Protein AF-0000000072659395 (afdb_homodimer)

Sequence (308 aa):
MSNNYYHSSPASESGGNVEGSPSPLIQELVEQISSLYLNEDCSDLTLIVEDQRFPVHRVILAARSIYFHAMLFCGMRETNENEITLVDTPADAFKALLKYIYTGKLQLKSLKLDLVLDMLGLVHKYGFSDLEETIPEFLKVNFFPFLKFLSVYTMSNNYYHSSPASESGGNVEGSPSPLIQELVEQISSLYLNEDCSDLTLIVEDQRFPVHRVILAARSIYFHAMLFCGMRETNENEITLVDTPADAFKALLKYIYTGKLQLKSLKLDLVLDMLGLVHKYGFSDLEETIPEFLKVNFFPFLKFLSVYT

Foldseek 3Di:
DPPPPPPPPPPPPCPVPPVDDPDPVVVVVLVVLLVCFQPLVVFQAWEAEPNDIGGDHQVLLLVQFVQSVCVQPVDPPPVVDRYDYDPPADDVLVSQVSSCSRRVDHDPVPDDPVSLVSVLVVCVVRPVPVVVPVSVVVCCVPPVVVVVVVVVVD/DPCPPPPPPPPPPCPPPPVDDPDPVVVVVLVVLLVCFQPLVVFQAWEAEPNDIGGDHQVLLLVQFVQSVCVQPVDPPPVNDRYDYDPPADDLLVSQVSSCSRRVDHDPVPDDPVSLVSVLVVCVVRPVPVVVPVSVVVCCVPPVVVVVVVVVVD

pLDDT: mean 80.67, std 23.16, range [22.17, 98.19]

Secondary structure (DSSP, 8-state):
--------------------S--HHHHHHHHHHHTTTT--TT--EEEEETTEEEEE-HHHHHHH-HHHHIIIII-SS-TT-SEEEEPS--HHHHHHHHHHHHHS----TTS-HHHHHHHHHHHHHHT-HHHHHHHHHHHHHHTHHHHHHHHHH-/--------------------S--HHHHHHHHHHHTTTT--TT--EEEEETTEEEEE-HHHHHHH-HHHHIIIII-SS-TT-SEEEEPS--HHHHHHHHHHHHHS----TTS-HHHHHHHHHHHHHHT-HHHHHHHHHHHHHHTHHHHHHHHHH-

InterPro domains:
  IPR000210 BTB/POZ domain [PF00651] (36-141)
  IPR000210 BTB/POZ domain [PS50097] (43-110)
  IPR000210 BTB/POZ domain [SM00225] (43-143)
  IPR011333 SKP1/BTB/POZ domain superfamily [G3DSA:3.30.710.10] (19-153)
  IPR011333 SKP1/BTB/POZ domain superfamily [SSF54695] (26-140)
  IPR052407 BTB/POZ domain-containing protein 9 [PTHR46306] (26-141)

Structure (mmCIF, N/CA/C/O backbone):
data_AF-0000000072659395-model_v1
#
loop_
_entity.id
_entity.type
_entity.pdbx_description
1 polymer 'BTB domain-containing protein'
#
loop_
_atom_site.group_PDB
_atom_site.id
_atom_site.type_symbol
_atom_site.label_atom_id
_atom_site.label_alt_id
_atom_site.label_comp_id
_atom_site.label_asym_id
_atom_site.label_entity_id
_atom_site.label_seq_id
_atom_site.pdbx_PDB_ins_code
_atom_site.Cartn_x
_atom_site.Cartn_y
_atom_site.Cartn_z
_atom_site.occupancy
_atom_site.B_iso_or_equiv
_atom_site.auth_seq_id
_atom_site.auth_comp_id
_atom_site.auth_asym_id
_atom_site.auth_atom_id
_atom_site.pdbx_PDB_model_num
ATOM 1 N N . MET A 1 1 ? -38.969 15.281 50.969 1 28.84 1 MET A N 1
ATOM 2 C CA . MET A 1 1 ? -38.625 16.016 49.781 1 28.84 1 MET A CA 1
ATOM 3 C C . MET A 1 1 ? -37.75 15.18 48.875 1 28.84 1 MET A C 1
ATOM 5 O O . MET A 1 1 ? -36.688 14.68 49.281 1 28.84 1 MET A O 1
ATOM 9 N N . SER A 1 2 ? -38.406 14.453 47.875 1 26.94 2 SER A N 1
ATOM 10 C CA . SER A 1 2 ? -38.188 13.344 46.969 1 26.94 2 SER A CA 1
ATOM 11 C C . SER A 1 2 ? -37.125 13.711 45.906 1 26.94 2 SER A C 1
ATOM 13 O O . SER A 1 2 ? -37.375 14.57 45.062 1 26.94 2 SER A O 1
ATOM 15 N N . ASN A 1 3 ? -35.812 13.797 46.344 1 24.25 3 ASN A N 1
ATOM 16 C CA . ASN A 1 3 ? -34.625 14.242 45.625 1 24.25 3 ASN A CA 1
ATOM 17 C C . ASN A 1 3 ? -34.406 13.445 44.344 1 24.25 3 ASN A C 1
ATOM 19 O O . ASN A 1 3 ? -34.062 12.266 44.375 1 24.25 3 ASN A O 1
ATOM 23 N N . ASN A 1 4 ? -35.344 13.656 43.375 1 22.41 4 ASN A N 1
ATOM 24 C CA . ASN A 1 4 ? -35.344 12.992 42.062 1 22.41 4 ASN A CA 1
ATOM 25 C C . ASN A 1 4 ? -34.031 13.242 41.312 1 22.41 4 ASN A C 1
ATOM 27 O O . ASN A 1 4 ? -33.75 14.367 40.906 1 22.41 4 ASN A O 1
ATOM 31 N N . TYR A 1 5 ? -32.938 12.602 41.781 1 23.91 5 TYR A N 1
ATOM 32 C CA . TYR A 1 5 ? -31.625 12.633 41.156 1 23.91 5 TYR A CA 1
ATOM 33 C C . TYR A 1 5 ? -31.719 12.305 39.688 1 23.91 5 TYR A C 1
ATOM 35 O O . TYR A 1 5 ? -32.344 11.312 39.281 1 23.91 5 TYR A O 1
ATOM 43 N N . TYR A 1 6 ? -31.922 13.359 38.844 1 23.75 6 TYR A N 1
ATOM 44 C CA . TYR A 1 6 ? -31.859 13.32 37.375 1 23.75 6 TYR A CA 1
ATOM 45 C C . TYR A 1 6 ? -30.641 12.531 36.906 1 23.75 6 TYR A C 1
ATOM 47 O O . TYR A 1 6 ? -29.516 12.836 37.281 1 23.75 6 TYR A O 1
ATOM 55 N N . HIS A 1 7 ? -30.781 11.203 36.812 1 22.56 7 HIS A N 1
ATOM 56 C CA . HIS A 1 7 ? -29.812 10.289 36.219 1 22.56 7 HIS A CA 1
ATOM 57 C C . HIS A 1 7 ? -29.391 10.766 34.844 1 22.56 7 HIS A C 1
ATOM 59 O O . HIS A 1 7 ? -30.203 10.859 33.938 1 22.56 7 HIS A O 1
ATOM 65 N N . SER A 1 8 ? -28.578 11.766 34.781 1 22.17 8 SER A N 1
ATOM 66 C CA . SER A 1 8 ? -28.062 12.227 33.5 1 22.17 8 SER A CA 1
ATOM 67 C C . SER A 1 8 ? -27.531 11.062 32.656 1 22.17 8 SER A C 1
ATOM 69 O O . SER A 1 8 ? -26.781 10.219 33.156 1 22.17 8 SER A O 1
ATOM 71 N N . SER A 1 9 ? -28.297 10.609 31.672 1 23.47 9 SER A N 1
ATOM 72 C CA . SER A 1 9 ? -28 9.547 30.719 1 23.47 9 SER A CA 1
ATOM 73 C C . SER A 1 9 ? -26.641 9.742 30.078 1 23.47 9 SER A C 1
ATOM 75 O O . SER A 1 9 ? -26.25 10.875 29.766 1 23.47 9 SER A O 1
ATOM 77 N N . PRO A 1 10 ? -25.734 8.773 30.234 1 23.14 10 PRO A N 1
ATOM 78 C CA . PRO A 1 10 ? -24.375 8.789 29.672 1 23.14 10 PRO A CA 1
ATOM 79 C C . PRO A 1 10 ? -24.359 9.094 28.188 1 23.14 10 PRO A C 1
ATOM 81 O O . PRO A 1 10 ? -25.266 8.672 27.453 1 23.14 10 PRO A O 1
ATOM 84 N N . ALA A 1 11 ? -23.969 10.266 27.703 1 26.39 11 ALA A N 1
ATOM 85 C CA . ALA A 1 11 ? -23.719 10.602 26.297 1 26.39 11 ALA A CA 1
ATOM 86 C C . ALA A 1 11 ? -23 9.469 25.594 1 26.39 11 ALA A C 1
ATOM 88 O O . ALA A 1 11 ? -21.922 9.039 26.016 1 26.39 11 ALA A O 1
ATOM 89 N N . SER A 1 12 ? -23.734 8.484 25 1 25 12 SER A N 1
ATOM 90 C CA . SER A 1 12 ? -23.188 7.465 24.125 1 25 12 SER A CA 1
ATOM 91 C C . SER A 1 12 ? -22.234 8.07 23.078 1 25 12 SER A C 1
ATOM 93 O O . SER A 1 12 ? -22.641 8.953 22.328 1 25 12 SER A O 1
ATOM 95 N N . GLU A 1 13 ? -21.078 8.32 23.375 1 27.02 13 GLU A N 1
ATOM 96 C CA . GLU A 1 13 ? -20.062 8.633 22.375 1 27.02 13 GLU A CA 1
ATOM 97 C C . GLU A 1 13 ? -20.203 7.734 21.156 1 27.02 13 GLU A C 1
ATOM 99 O O . GLU A 1 13 ? -19.953 6.527 21.234 1 27.02 13 GLU A O 1
ATOM 104 N N . SER A 1 14 ? -21.312 7.797 20.406 1 27.98 14 SER A N 1
ATOM 105 C CA . SER A 1 14 ? -21.359 7.125 19.109 1 27.98 14 SER A CA 1
ATOM 106 C C . SER A 1 14 ? -20.062 7.324 18.344 1 27.98 14 SER A C 1
ATOM 108 O O . SER A 1 14 ? -19.812 8.398 17.781 1 27.98 14 SER A O 1
ATOM 110 N N . GLY A 1 15 ? -18.922 7.09 18.828 1 29.61 15 GLY A N 1
ATOM 111 C CA . GLY A 1 15 ? -17.844 6.789 17.906 1 29.61 15 GLY A CA 1
ATOM 112 C C . GLY A 1 15 ? -18.297 5.973 16.703 1 29.61 15 GLY A C 1
ATOM 113 O O . GLY A 1 15 ? -18.469 4.754 16.812 1 29.61 15 GLY A O 1
ATOM 114 N N . GLY A 1 16 ? -19.312 6.438 15.961 1 28.83 16 GLY A N 1
ATOM 115 C CA . GLY A 1 16 ? -19.922 5.723 14.852 1 28.83 16 GLY A CA 1
ATOM 116 C C . GLY A 1 16 ? -18.938 4.887 14.062 1 28.83 16 GLY A C 1
ATOM 117 O O . GLY A 1 16 ? -18.047 5.43 13.398 1 28.83 16 GLY A O 1
ATOM 118 N N . ASN A 1 17 ? -18.406 3.789 14.57 1 31.56 17 ASN A N 1
ATOM 119 C CA . ASN A 1 17 ? -17.953 2.645 13.781 1 31.56 17 ASN A CA 1
ATOM 120 C C . ASN A 1 17 ? -18.891 2.381 12.602 1 31.56 17 ASN A C 1
ATOM 122 O O . ASN A 1 17 ? -19.906 1.685 12.75 1 31.56 17 ASN A O 1
ATOM 126 N N . VAL A 1 18 ? -19.5 3.322 11.875 1 31.42 18 VAL A N 1
ATOM 127 C CA . VAL A 1 18 ? -20.359 2.914 10.766 1 31.42 18 VAL A CA 1
ATOM 128 C C . VAL A 1 18 ? -19.734 1.719 10.047 1 31.42 18 VAL A C 1
ATOM 130 O O . VAL A 1 18 ? -18.516 1.638 9.898 1 31.42 18 VAL A O 1
ATOM 133 N N . GLU A 1 19 ? -20.141 0.495 10.117 1 37.31 19 GLU A N 1
ATOM 134 C CA . GLU A 1 19 ? -19.891 -0.718 9.344 1 37.31 19 GLU A CA 1
ATOM 135 C C . GLU A 1 19 ? -19.453 -0.385 7.918 1 37.31 19 GLU A C 1
ATOM 137 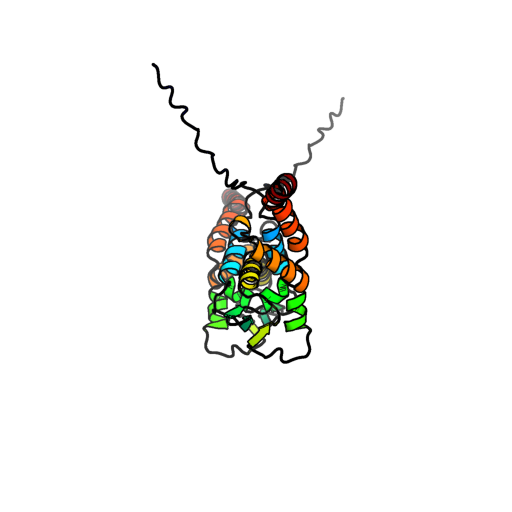O O . GLU A 1 19 ? -19.469 -1.25 7.039 1 37.31 19 GLU A O 1
ATOM 142 N N . GLY A 1 20 ? -19.281 0.891 7.484 1 39.88 20 GLY A N 1
ATOM 143 C CA . GLY A 1 20 ? -19.312 1.654 6.246 1 39.88 20 GLY A CA 1
ATOM 144 C C . GLY A 1 20 ? -18.156 1.316 5.312 1 39.88 20 GLY A C 1
ATOM 145 O O . GLY A 1 20 ? -17.219 0.629 5.707 1 39.88 20 GLY A O 1
ATOM 146 N N . SER A 1 21 ? -18.375 1.41 4.004 1 48.81 21 SER A N 1
ATOM 147 C CA . SER A 1 21 ? -17.406 1.51 2.908 1 48.81 21 SER A CA 1
ATOM 148 C C . SER A 1 21 ? -16.078 2.074 3.387 1 48.81 21 SER A C 1
ATOM 150 O O . SER A 1 21 ? -16.031 2.887 4.312 1 48.81 21 SER A O 1
ATOM 152 N N . PRO A 1 22 ? -15.086 1.158 3.266 1 59.12 22 PRO A N 1
ATOM 153 C CA . PRO A 1 22 ? -13.836 1.8 3.67 1 59.12 22 PRO A CA 1
ATOM 154 C C . PRO A 1 22 ? -13.859 3.316 3.488 1 59.12 22 PRO A C 1
ATOM 156 O O . PRO A 1 22 ? -14.523 3.82 2.582 1 59.12 22 PRO A O 1
ATOM 159 N N . SER A 1 23 ? -13.391 3.986 4.5 1 81.5 23 SER A N 1
ATOM 160 C CA . SER A 1 23 ? -13.188 5.43 4.398 1 81.5 23 SER A CA 1
ATOM 161 C C . SER A 1 23 ? -12.625 5.816 3.037 1 81.5 23 SER A C 1
ATOM 163 O O . SER A 1 23 ? -11.852 5.066 2.443 1 81.5 23 SER A O 1
ATOM 165 N N . PRO A 1 24 ? -13.289 6.633 2.363 1 87.12 24 PRO A N 1
ATOM 166 C CA . PRO A 1 24 ? -12.781 7.109 1.077 1 87.12 24 PRO A CA 1
ATOM 167 C C . PRO A 1 24 ? -11.258 7.27 1.069 1 87.12 24 PRO A C 1
ATOM 169 O O . PRO A 1 24 ? -10.617 7.059 0.037 1 87.12 24 PRO A O 1
ATOM 172 N N . LEU A 1 25 ? -10.727 7.566 2.176 1 91.31 25 LEU A N 1
ATOM 173 C CA . LEU A 1 25 ? -9.289 7.773 2.26 1 91.31 25 LEU A CA 1
ATOM 174 C C . LEU A 1 25 ? -8.539 6.445 2.156 1 91.31 25 LEU A C 1
ATOM 176 O O . LEU A 1 25 ? -7.488 6.371 1.519 1 91.31 25 LEU A O 1
ATOM 180 N N . ILE A 1 26 ? -9.078 5.43 2.705 1 93.19 26 ILE A N 1
ATOM 181 C CA . ILE A 1 26 ? -8.484 4.102 2.623 1 93.19 26 ILE A CA 1
ATOM 182 C C . ILE A 1 26 ? -8.602 3.57 1.197 1 93.19 26 ILE A C 1
ATOM 184 O O . ILE A 1 26 ? -7.656 2.967 0.674 1 93.19 26 ILE A O 1
ATOM 188 N N . GLN A 1 27 ? -9.734 3.783 0.666 1 93.56 27 GLN A N 1
ATOM 189 C CA . GLN A 1 27 ? -9.922 3.367 -0.72 1 93.56 27 GLN A CA 1
ATOM 190 C C . GLN A 1 27 ? -8.906 4.039 -1.638 1 93.56 27 GLN A C 1
ATOM 192 O O . GLN A 1 27 ? -8.414 3.426 -2.588 1 93.56 27 GLN A O 1
ATOM 197 N N . GLU A 1 28 ? -8.648 5.266 -1.373 1 93.75 28 GLU A N 1
ATOM 198 C CA . GLU A 1 28 ? -7.641 5.977 -2.156 1 93.75 28 GLU A CA 1
ATOM 199 C C . GLU A 1 28 ? -6.27 5.328 -2.012 1 93.75 28 GLU A C 1
ATOM 201 O O . GLU A 1 28 ? -5.539 5.176 -2.994 1 93.75 28 GLU A O 1
ATOM 206 N N . LEU A 1 29 ? -5.934 4.98 -0.838 1 95.88 29 LEU A N 1
ATOM 207 C CA . LEU A 1 29 ? -4.68 4.27 -0.611 1 95.88 29 LEU A CA 1
ATOM 208 C C . LEU A 1 29 ? -4.617 2.996 -1.446 1 95.88 29 LEU A C 1
ATOM 210 O O . LEU A 1 29 ? -3.641 2.764 -2.162 1 95.88 29 LEU A O 1
ATOM 214 N N . VAL A 1 30 ? -5.645 2.219 -1.363 1 96.75 30 VAL A N 1
ATOM 215 C CA . VAL A 1 30 ? -5.699 0.947 -2.074 1 96.75 30 VAL A CA 1
ATOM 216 C C . VAL A 1 30 ? -5.57 1.188 -3.576 1 96.75 30 VAL A C 1
ATOM 218 O O . VAL A 1 30 ? -4.809 0.5 -4.258 1 96.75 30 VAL A O 1
ATOM 221 N N . GLU A 1 31 ? -6.258 2.148 -4.047 1 96.44 31 GLU A N 1
ATOM 222 C CA . GLU A 1 31 ? -6.23 2.459 -5.473 1 96.44 31 GLU A CA 1
ATOM 223 C C . GLU A 1 31 ? -4.836 2.885 -5.922 1 96.44 31 GLU A C 1
ATOM 225 O O . GLU A 1 31 ? -4.371 2.479 -6.988 1 96.44 31 GLU A O 1
ATOM 230 N N . GLN A 1 32 ? -4.238 3.68 -5.156 1 96.31 32 GLN A N 1
ATOM 231 C CA . GLN A 1 32 ? -2.916 4.18 -5.523 1 96.31 32 GLN A CA 1
ATOM 232 C C . GLN A 1 32 ? -1.871 3.068 -5.461 1 96.31 32 GLN A C 1
ATOM 234 O O . GLN A 1 32 ? -0.992 2.986 -6.32 1 96.31 32 GLN A O 1
ATOM 239 N N . ILE A 1 33 ? -1.961 2.205 -4.527 1 97.62 33 ILE A N 1
ATOM 240 C CA . ILE A 1 33 ? -1.077 1.045 -4.488 1 97.62 33 ILE A CA 1
ATOM 241 C C . ILE A 1 33 ? -1.388 0.119 -5.66 1 97.62 33 ILE A C 1
ATOM 243 O O . ILE A 1 33 ? -0.475 -0.389 -6.316 1 97.62 33 ILE A O 1
ATOM 247 N N . SER A 1 34 ? -2.643 -0.053 -5.906 1 98.06 34 SER A N 1
ATOM 248 C CA . SER A 1 34 ? -3.078 -0.915 -7 1 98.06 34 SER A CA 1
ATOM 249 C C . SER A 1 34 ? -2.549 -0.418 -8.344 1 98.06 34 SER A C 1
ATOM 251 O O . SER A 1 34 ? -2.271 -1.216 -9.242 1 98.06 34 SER A O 1
ATOM 253 N N . SER A 1 35 ? -2.414 0.848 -8.43 1 97.69 35 SER A N 1
ATOM 254 C CA . SER A 1 35 ? -1.988 1.439 -9.695 1 97.69 35 SER A CA 1
ATOM 255 C C . SER A 1 35 ? -0.545 1.068 -10.016 1 97.69 35 SER A C 1
ATOM 257 O O . SER A 1 35 ? -0.1 1.225 -11.156 1 97.69 35 SER A O 1
ATOM 259 N N . LEU A 1 36 ? 0.149 0.543 -9.07 1 98 36 LEU A N 1
ATOM 260 C CA . LEU A 1 36 ? 1.534 0.135 -9.273 1 98 36 LEU A CA 1
ATOM 261 C C . LEU A 1 36 ? 1.604 -1.216 -9.977 1 98 36 LEU A C 1
ATOM 263 O O . LEU A 1 36 ? 2.654 -1.592 -10.508 1 98 36 LEU A O 1
ATOM 267 N N . TYR A 1 37 ? 0.515 -1.942 -10 1 98.12 37 TYR A N 1
ATOM 268 C CA . TYR A 1 37 ? 0.475 -3.264 -10.617 1 98.12 37 TYR A CA 1
ATOM 269 C C . TYR A 1 37 ? 0.855 -3.188 -12.094 1 98.12 37 TYR A C 1
ATOM 271 O O . TYR A 1 37 ? 0.212 -2.477 -12.867 1 98.12 37 TYR A O 1
ATOM 279 N N . LEU A 1 38 ? 1.935 -3.877 -12.406 1 97.06 38 LEU A N 1
ATOM 280 C CA . LEU A 1 38 ? 2.498 -3.984 -13.742 1 97.06 38 LEU A CA 1
ATOM 281 C C . LEU A 1 38 ? 2.838 -2.607 -14.305 1 97.06 38 LEU A C 1
ATOM 283 O O . LEU A 1 38 ? 2.8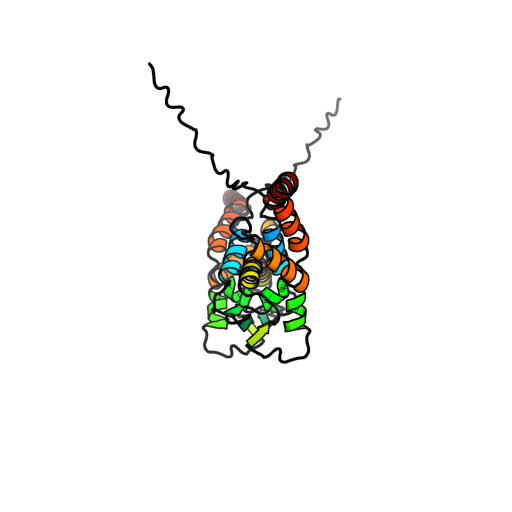01 -2.4 -15.523 1 97.06 38 LEU A O 1
ATOM 287 N N . ASN A 1 39 ? 2.955 -1.67 -13.422 1 94.31 39 ASN A N 1
ATOM 288 C CA . ASN A 1 39 ? 3.438 -0.339 -13.773 1 94.31 39 ASN A CA 1
ATOM 289 C C . ASN A 1 39 ? 4.957 -0.239 -13.641 1 94.31 39 ASN A C 1
ATOM 291 O O . ASN A 1 39 ? 5.508 -0.517 -12.57 1 94.31 39 ASN A O 1
ATOM 295 N N . GLU A 1 40 ? 5.574 0.131 -14.641 1 92.88 40 GLU A N 1
ATOM 296 C CA . GLU A 1 40 ? 7.031 0.188 -14.648 1 92.88 40 GLU A CA 1
ATOM 297 C C . GLU A 1 40 ? 7.539 1.418 -13.906 1 92.88 40 GLU A C 1
ATOM 299 O O . GLU A 1 40 ? 8.719 1.5 -13.562 1 92.88 40 GLU A O 1
ATOM 304 N N . ASP A 1 41 ? 6.539 2.227 -13.672 1 88.12 41 ASP A N 1
ATOM 305 C CA . ASP A 1 41 ? 6.922 3.43 -12.938 1 88.12 41 ASP A CA 1
ATOM 306 C C . ASP A 1 41 ? 7.418 3.082 -11.539 1 88.12 41 ASP A C 1
ATOM 308 O O . ASP A 1 41 ? 6.789 2.295 -10.828 1 88.12 41 ASP A O 1
ATOM 312 N N . CYS A 1 42 ? 8.531 3.443 -11.148 1 89.94 42 CYS A N 1
ATOM 313 C CA . CYS A 1 42 ? 9.125 3.312 -9.828 1 89.94 42 CYS A CA 1
ATOM 314 C C . CYS A 1 42 ? 9.508 1.866 -9.539 1 89.94 42 CYS A C 1
ATOM 316 O O . CYS A 1 42 ? 9.844 1.521 -8.406 1 89.94 42 CYS A O 1
ATOM 318 N N . SER A 1 43 ? 9.281 0.995 -10.555 1 94.19 43 SER A N 1
ATOM 319 C CA . SER A 1 43 ? 9.68 -0.392 -10.336 1 94.19 43 SER A CA 1
ATOM 320 C C . SER A 1 43 ? 11.188 -0.504 -10.125 1 94.19 43 SER A C 1
ATOM 322 O O . SER A 1 43 ? 11.961 0.263 -10.695 1 94.19 43 SER A O 1
ATOM 324 N N . ASP A 1 44 ? 11.602 -1.415 -9.273 1 92.81 44 ASP A N 1
ATOM 325 C CA . ASP A 1 44 ? 13.016 -1.558 -8.969 1 92.81 44 ASP A CA 1
ATOM 326 C C . ASP A 1 44 ? 13.469 -3.01 -9.117 1 92.81 44 ASP A C 1
ATOM 328 O O . ASP A 1 44 ? 14.609 -3.346 -8.805 1 92.81 44 ASP A O 1
ATOM 332 N N . LEU A 1 45 ? 12.625 -3.812 -9.609 1 95.06 45 LEU A N 1
ATOM 333 C CA . LEU A 1 45 ? 12.93 -5.223 -9.812 1 95.06 45 LEU A CA 1
ATOM 334 C C . LEU A 1 45 ? 12.07 -5.805 -10.938 1 95.06 45 LEU A C 1
ATOM 336 O O . LEU A 1 45 ? 10.922 -5.406 -11.109 1 95.06 45 LEU A O 1
ATOM 340 N N . THR A 1 46 ? 12.672 -6.633 -11.695 1 97.06 46 THR A N 1
ATOM 341 C CA . THR A 1 46 ? 11.93 -7.414 -12.68 1 97.06 46 THR A CA 1
ATOM 342 C C . THR A 1 46 ? 11.984 -8.898 -12.344 1 97.06 46 THR A C 1
ATOM 344 O O . THR A 1 46 ? 13.07 -9.461 -12.18 1 97.06 46 THR A O 1
ATOM 347 N N . LEU A 1 47 ? 10.875 -9.508 -12.305 1 96.75 47 LEU A N 1
ATOM 348 C CA . LEU A 1 47 ? 10.812 -10.953 -12.125 1 96.75 47 LEU A CA 1
ATOM 349 C C . LEU A 1 47 ? 10.57 -11.664 -13.453 1 96.75 47 LEU A C 1
ATOM 351 O O . LEU A 1 47 ? 9.68 -11.273 -14.211 1 96.75 47 LEU A O 1
ATOM 355 N N . ILE A 1 48 ? 11.383 -12.609 -13.672 1 97.56 48 ILE A N 1
ATOM 356 C CA . ILE A 1 48 ? 11.227 -13.422 -14.875 1 97.56 48 ILE A CA 1
ATOM 357 C C . ILE A 1 48 ? 10.602 -14.766 -14.508 1 97.56 48 ILE A C 1
ATOM 359 O O . ILE A 1 48 ? 11.156 -15.516 -13.703 1 97.56 48 ILE A O 1
ATOM 363 N N . VAL A 1 49 ? 9.469 -15.008 -15.07 1 97.5 49 VAL A N 1
ATOM 364 C CA . VAL A 1 49 ? 8.734 -16.25 -14.852 1 97.5 49 VAL A CA 1
ATOM 365 C C . VAL A 1 49 ? 8.43 -16.922 -16.188 1 97.5 49 VAL A C 1
ATOM 367 O O . VAL A 1 49 ? 7.625 -16.406 -16.969 1 97.5 49 VAL A O 1
ATOM 370 N N . GLU A 1 50 ? 9.047 -18.062 -16.344 1 97 50 GLU A N 1
ATOM 371 C CA . GLU A 1 50 ? 9.016 -18.688 -17.656 1 97 50 GLU A CA 1
ATOM 372 C C . GLU A 1 50 ? 9.453 -17.703 -18.75 1 97 50 GLU A C 1
ATOM 374 O O . GLU A 1 50 ? 10.586 -17.219 -18.734 1 97 50 GLU A O 1
ATOM 379 N N . ASP A 1 51 ? 8.633 -17.297 -19.656 1 95.12 51 ASP A N 1
ATOM 380 C CA . ASP A 1 51 ? 9.023 -16.391 -20.734 1 95.12 51 ASP A CA 1
ATOM 381 C C . ASP A 1 51 ? 8.422 -15 -20.531 1 95.12 51 ASP A C 1
ATOM 383 O O . ASP A 1 51 ? 8.422 -14.18 -21.438 1 95.12 51 ASP A O 1
ATOM 387 N N . GLN A 1 52 ? 7.973 -14.773 -19.328 1 97.75 52 GLN A N 1
ATOM 388 C CA . GLN A 1 52 ? 7.328 -13.492 -19.062 1 97.75 52 GLN A CA 1
ATOM 389 C C . GLN A 1 52 ? 8.133 -12.672 -18.062 1 97.75 52 GLN A C 1
ATOM 391 O O . GLN A 1 52 ? 8.766 -13.234 -17.156 1 97.75 52 GLN A O 1
ATOM 396 N N . ARG A 1 53 ? 8.086 -11.344 -18.312 1 97.38 53 ARG A N 1
ATOM 397 C CA . ARG A 1 53 ? 8.773 -10.391 -17.453 1 97.38 53 ARG A CA 1
ATOM 398 C C . ARG A 1 53 ? 7.777 -9.516 -16.688 1 97.38 53 ARG A C 1
ATOM 400 O O . ARG A 1 53 ? 6.875 -8.93 -17.297 1 97.38 53 ARG A O 1
ATOM 407 N N . PHE A 1 54 ? 7.945 -9.414 -15.375 1 98.12 54 PHE A N 1
ATOM 408 C CA . PHE A 1 54 ? 7.035 -8.648 -14.531 1 98.12 54 PHE A CA 1
ATOM 409 C C . PHE A 1 54 ? 7.785 -7.57 -13.766 1 98.12 54 PHE A C 1
ATOM 411 O O . PHE A 1 54 ? 8.547 -7.871 -12.844 1 98.12 54 PHE A O 1
ATOM 418 N N . PRO A 1 55 ? 7.605 -6.289 -14.18 1 97.94 55 PRO A N 1
ATOM 419 C CA . PRO A 1 55 ? 8.133 -5.246 -13.297 1 97.94 55 PRO A CA 1
ATOM 420 C C . PRO A 1 55 ? 7.445 -5.211 -11.938 1 97.94 55 PRO A C 1
ATOM 422 O O . PRO A 1 55 ? 6.215 -5.27 -11.867 1 97.94 55 PRO A O 1
ATOM 425 N N . VAL A 1 56 ? 8.289 -5.188 -10.891 1 97.5 56 VAL A N 1
ATOM 426 C CA . VAL A 1 56 ? 7.711 -5.23 -9.547 1 97.5 56 VAL A CA 1
ATOM 427 C C . VAL A 1 56 ? 8.453 -4.258 -8.633 1 97.5 56 VAL A C 1
ATOM 429 O O . VAL A 1 56 ? 9.414 -3.615 -9.055 1 97.5 56 VAL A O 1
ATOM 432 N N . HIS A 1 57 ? 7.941 -4.074 -7.492 1 96.75 57 HIS A N 1
ATOM 433 C CA . HIS A 1 57 ? 8.5 -3.225 -6.445 1 96.75 57 HIS A CA 1
ATOM 434 C C . HIS A 1 57 ? 8.898 -4.047 -5.227 1 96.75 57 HIS A C 1
ATOM 436 O O . HIS A 1 57 ? 8.055 -4.691 -4.602 1 96.75 57 HIS A O 1
ATOM 442 N N . ARG A 1 58 ? 10.141 -3.982 -4.898 1 95.5 58 ARG A N 1
ATOM 443 C CA . ARG A 1 58 ? 10.672 -4.824 -3.832 1 95.5 58 ARG A CA 1
ATOM 444 C C . ARG A 1 58 ? 9.891 -4.633 -2.537 1 95.5 58 ARG A C 1
ATOM 446 O O . ARG A 1 58 ? 9.508 -5.605 -1.888 1 95.5 58 ARG A O 1
ATOM 453 N N . VAL A 1 59 ? 9.609 -3.424 -2.189 1 95.94 59 VAL A N 1
ATOM 454 C CA . VAL A 1 59 ? 8.992 -3.109 -0.905 1 95.94 59 VAL A CA 1
ATOM 455 C C . VAL A 1 59 ? 7.574 -3.682 -0.858 1 95.94 59 VAL A C 1
ATOM 457 O O . VAL A 1 59 ? 7.141 -4.195 0.175 1 95.94 59 VAL A O 1
ATOM 460 N N . ILE A 1 60 ? 6.832 -3.566 -1.922 1 97.25 60 ILE A N 1
ATOM 461 C CA . ILE A 1 60 ? 5.465 -4.07 -1.977 1 97.25 60 ILE A CA 1
ATOM 462 C C . ILE A 1 60 ? 5.469 -5.59 -1.842 1 97.25 60 ILE A C 1
ATOM 464 O O . ILE A 1 60 ? 4.703 -6.152 -1.054 1 97.25 60 ILE A O 1
ATOM 468 N N . LEU A 1 61 ? 6.355 -6.238 -2.604 1 96.12 61 LEU A N 1
ATOM 469 C CA . LEU A 1 61 ? 6.457 -7.691 -2.521 1 96.12 61 LEU A CA 1
ATOM 470 C C . LEU A 1 61 ? 6.82 -8.133 -1.107 1 96.12 61 LEU A C 1
ATOM 472 O O . LEU A 1 61 ? 6.207 -9.047 -0.561 1 96.12 61 LEU A O 1
ATOM 476 N N . ALA A 1 62 ? 7.785 -7.438 -0.542 1 95.25 62 ALA A N 1
ATOM 477 C CA . ALA A 1 62 ? 8.289 -7.805 0.779 1 95.25 62 ALA A CA 1
ATOM 478 C C . ALA A 1 62 ? 7.223 -7.59 1.85 1 95.25 62 ALA A C 1
ATOM 480 O O . ALA A 1 62 ? 7.113 -8.375 2.795 1 95.25 62 ALA A O 1
ATOM 481 N N . ALA A 1 63 ? 6.469 -6.555 1.711 1 95.94 63 ALA A N 1
ATOM 482 C CA . ALA A 1 63 ? 5.43 -6.242 2.689 1 95.94 63 ALA A CA 1
ATOM 483 C C . ALA A 1 63 ? 4.301 -7.266 2.641 1 95.94 63 ALA A C 1
ATOM 485 O O . ALA A 1 63 ? 3.672 -7.555 3.662 1 95.94 63 ALA A O 1
ATOM 486 N N . ARG A 1 64 ? 4.078 -7.836 1.461 1 95.56 64 ARG A N 1
ATOM 487 C CA . ARG A 1 64 ? 2.867 -8.625 1.259 1 95.56 64 ARG A CA 1
ATOM 488 C C . ARG A 1 64 ? 3.178 -10.117 1.286 1 95.56 64 ARG A C 1
ATOM 490 O O . ARG A 1 64 ? 2.268 -10.945 1.36 1 95.56 64 ARG A O 1
ATOM 497 N N . SER A 1 65 ? 4.43 -10.5 1.257 1 95 65 SER A N 1
ATOM 498 C CA . SER A 1 65 ? 4.828 -11.906 1.209 1 95 65 SER A CA 1
ATOM 499 C C . SER A 1 65 ? 6.105 -12.141 2.01 1 95 65 SER A C 1
ATOM 501 O O . SER A 1 65 ? 7.148 -11.555 1.713 1 95 65 SER A O 1
ATOM 503 N N . ILE A 1 66 ? 6.051 -13.078 2.932 1 91.81 66 ILE A N 1
ATOM 504 C CA . ILE A 1 66 ? 7.203 -13.422 3.756 1 91.81 66 ILE A CA 1
ATOM 505 C C . ILE A 1 66 ? 8.305 -14.016 2.879 1 91.81 66 ILE A C 1
ATOM 507 O O . ILE A 1 66 ? 9.492 -13.766 3.113 1 91.81 66 ILE A O 1
ATOM 511 N N . TYR A 1 67 ? 7.926 -14.773 1.918 1 93.06 67 TYR A N 1
ATOM 512 C CA . TYR A 1 67 ? 8.883 -15.367 0.992 1 93.06 67 TYR A CA 1
ATOM 513 C C . TYR A 1 67 ? 9.68 -14.289 0.266 1 93.06 67 TYR A C 1
ATOM 515 O O . TYR A 1 67 ? 10.914 -14.32 0.255 1 93.06 67 TYR A O 1
ATOM 523 N N . PHE A 1 68 ? 9.039 -13.336 -0.271 1 94 68 PHE A N 1
ATOM 524 C CA . PHE A 1 68 ? 9.719 -12.273 -1.012 1 94 68 PHE A CA 1
ATOM 525 C C . PHE A 1 68 ? 10.484 -11.359 -0.066 1 94 68 PHE A C 1
ATOM 527 O O . PHE A 1 68 ? 11.539 -10.828 -0.423 1 94 68 PHE A O 1
ATOM 534 N N . HIS A 1 69 ? 9.938 -11.188 1.13 1 94 69 HIS A N 1
ATOM 535 C CA . HIS A 1 69 ? 10.688 -10.43 2.121 1 94 69 HIS A CA 1
ATOM 536 C C . HIS A 1 69 ? 12.047 -11.07 2.385 1 94 69 HIS A C 1
ATOM 538 O O . HIS A 1 69 ? 13.078 -10.391 2.357 1 94 69 HIS A O 1
ATOM 544 N N . ALA A 1 70 ? 12.086 -12.328 2.598 1 91.88 70 ALA A N 1
ATOM 545 C CA . ALA A 1 70 ? 13.32 -13.062 2.859 1 91.88 70 ALA A CA 1
ATOM 546 C C . ALA A 1 70 ? 14.25 -13.023 1.651 1 91.88 70 ALA A C 1
ATOM 548 O O . ALA A 1 70 ? 15.445 -12.766 1.791 1 91.88 70 ALA A O 1
ATOM 549 N N . MET A 1 71 ? 13.727 -13.234 0.519 1 90.62 71 MET A N 1
ATOM 550 C CA . MET A 1 71 ? 14.508 -13.312 -0.71 1 90.62 71 MET A CA 1
ATOM 551 C C . MET A 1 71 ? 15.172 -11.977 -1.018 1 90.62 71 MET A C 1
ATOM 553 O O . MET A 1 71 ? 16.328 -11.93 -1.421 1 90.62 71 MET A O 1
ATOM 557 N N . LEU A 1 72 ? 14.469 -10.914 -0.72 1 91.81 72 LEU A N 1
ATOM 558 C CA . LEU A 1 72 ? 14.906 -9.625 -1.235 1 91.81 72 LEU A CA 1
ATOM 559 C C . LEU A 1 72 ? 15.648 -8.836 -0.16 1 91.81 72 LEU A C 1
ATOM 561 O O . LEU A 1 72 ? 16.469 -7.973 -0.472 1 91.81 72 LEU A O 1
ATOM 565 N N . PHE A 1 73 ? 15.305 -9.094 1.14 1 89.5 73 PHE A N 1
ATOM 566 C CA . PHE A 1 73 ? 15.852 -8.203 2.156 1 89.5 73 PHE A CA 1
ATOM 567 C C . PHE A 1 73 ? 16.625 -9 3.207 1 89.5 73 PHE A C 1
ATOM 569 O O . PHE A 1 73 ? 17.328 -8.414 4.031 1 89.5 73 PHE A O 1
ATOM 576 N N . CYS A 1 74 ? 16.422 -10.156 3.424 1 83.38 74 CYS A N 1
ATOM 577 C CA . CYS A 1 74 ? 17.141 -10.953 4.414 1 83.38 74 CYS A CA 1
ATOM 578 C C . CYS A 1 74 ? 18.203 -11.828 3.75 1 83.38 74 CYS A C 1
ATOM 580 O O . CYS A 1 74 ? 19.062 -12.383 4.43 1 83.38 74 CYS A O 1
ATOM 582 N N . GLY A 1 75 ? 18.062 -12.227 2.508 1 71.38 75 GLY A N 1
ATOM 583 C CA . GLY A 1 75 ? 18.953 -13.133 1.8 1 71.38 75 GLY A CA 1
ATOM 584 C C . GLY A 1 75 ? 20.25 -12.477 1.387 1 71.38 75 GLY A C 1
ATOM 585 O O . GLY A 1 75 ? 20.375 -11.25 1.426 1 71.38 75 GLY A O 1
ATOM 586 N N . MET A 1 76 ? 21.344 -13.25 1.444 1 57.56 76 MET A N 1
ATOM 587 C CA . MET A 1 76 ? 22.719 -12.844 1.151 1 57.56 76 MET A CA 1
ATOM 588 C C . MET A 1 76 ? 22.828 -12.258 -0.254 1 57.56 76 MET A C 1
ATOM 590 O O . MET A 1 76 ? 23.875 -11.742 -0.638 1 57.56 76 MET A O 1
ATOM 594 N N . ARG A 1 77 ? 22.391 -13.102 -1.186 1 53.88 77 ARG A N 1
ATOM 595 C CA . ARG A 1 77 ? 22.953 -12.875 -2.51 1 53.88 77 ARG A CA 1
ATOM 596 C C . ARG A 1 77 ? 22.734 -11.438 -2.959 1 53.88 77 ARG A C 1
ATOM 598 O O . ARG A 1 77 ? 22.047 -10.664 -2.275 1 53.88 77 ARG A O 1
ATOM 605 N N . GLU A 1 78 ? 22.609 -11.078 -4.348 1 50.81 78 GLU A N 1
ATOM 606 C CA . GLU A 1 78 ? 22.859 -9.844 -5.098 1 50.81 78 GLU A CA 1
ATOM 607 C C . GLU A 1 78 ? 21.656 -8.914 -5.035 1 50.81 78 GLU A C 1
ATOM 609 O O . GLU A 1 78 ? 20.781 -8.945 -5.914 1 50.81 78 GLU A O 1
ATOM 614 N N . THR A 1 79 ? 21.125 -8.648 -3.748 1 55.97 79 THR A N 1
ATOM 615 C CA . THR A 1 79 ? 20.109 -7.648 -3.459 1 55.97 79 THR A CA 1
ATOM 616 C C . THR A 1 79 ? 20.141 -6.527 -4.496 1 55.97 79 THR A C 1
ATOM 618 O O . THR A 1 79 ? 19.109 -5.91 -4.781 1 55.97 79 THR A O 1
ATOM 621 N N . ASN A 1 80 ? 21.219 -6.469 -5.105 1 63.53 80 ASN A N 1
ATOM 622 C CA . ASN A 1 80 ? 21.391 -5.344 -6.02 1 63.53 80 ASN A CA 1
ATOM 623 C C . ASN A 1 80 ? 21.047 -5.73 -7.457 1 63.53 80 ASN A C 1
ATOM 625 O O . ASN A 1 80 ? 21.281 -4.957 -8.383 1 63.53 80 ASN A O 1
ATOM 629 N N . GLU A 1 81 ? 20.469 -6.977 -7.555 1 78.25 81 GLU A N 1
ATOM 630 C CA . GLU A 1 81 ? 20.094 -7.379 -8.906 1 78.25 81 GLU A CA 1
ATOM 631 C C . GLU A 1 81 ? 18.75 -6.77 -9.297 1 78.25 81 GLU A C 1
ATOM 633 O O . GLU A 1 81 ? 17.828 -6.684 -8.477 1 78.25 81 GLU A O 1
ATOM 638 N N . ASN A 1 82 ? 18.734 -6.426 -10.516 1 89.19 82 ASN A N 1
ATOM 639 C CA . ASN A 1 82 ? 17.516 -5.805 -11.023 1 89.19 82 ASN A CA 1
ATOM 640 C C . ASN A 1 82 ? 16.609 -6.824 -11.719 1 89.19 82 ASN A C 1
ATOM 642 O O . ASN A 1 82 ? 15.531 -6.48 -12.18 1 89.19 82 ASN A O 1
ATOM 646 N N . GLU A 1 83 ? 17.156 -8.086 -11.789 1 94.31 83 GLU A N 1
ATOM 647 C CA . GLU A 1 83 ? 16.344 -9.156 -12.383 1 94.31 83 GLU A CA 1
ATOM 648 C C . GLU A 1 83 ? 16.5 -10.453 -11.602 1 94.31 83 GLU A C 1
ATOM 650 O O . GLU A 1 83 ? 17.625 -10.82 -11.219 1 94.31 83 GLU A O 1
ATOM 655 N N . ILE A 1 84 ? 15.445 -11.133 -11.367 1 94.19 84 ILE A N 1
ATOM 656 C CA . ILE A 1 84 ? 15.453 -12.438 -10.703 1 94.19 84 ILE A CA 1
ATOM 657 C C . ILE A 1 84 ? 14.547 -13.398 -11.461 1 94.19 84 ILE A C 1
ATOM 659 O O . ILE A 1 84 ? 13.414 -13.055 -11.805 1 94.19 84 ILE A O 1
ATOM 663 N N . THR A 1 85 ? 15.047 -14.547 -11.734 1 95.69 85 THR A N 1
ATOM 664 C CA . THR A 1 85 ? 14.266 -15.586 -12.383 1 95.69 85 THR A CA 1
ATOM 665 C C . THR A 1 85 ? 13.641 -16.531 -11.352 1 95.69 85 THR A C 1
ATOM 667 O O . THR A 1 85 ? 14.344 -17.062 -10.484 1 95.69 85 THR A O 1
ATOM 670 N N . LEU A 1 86 ? 12.359 -16.625 -11.422 1 95.75 86 LEU A N 1
ATOM 671 C CA . LEU A 1 86 ? 11.672 -17.594 -10.586 1 95.75 86 LEU A CA 1
ATOM 672 C C . LEU A 1 86 ? 11.477 -18.922 -11.336 1 95.75 86 LEU A C 1
ATOM 674 O O . LEU A 1 86 ? 10.852 -18.938 -12.398 1 95.75 86 LEU A O 1
ATOM 678 N N . VAL A 1 87 ? 11.914 -19.938 -10.719 1 94.44 87 VAL A N 1
ATOM 679 C CA . VAL A 1 87 ? 11.875 -21.25 -11.367 1 94.44 87 VAL A CA 1
ATOM 680 C C . VAL A 1 87 ? 10.656 -22.031 -10.875 1 94.44 87 VAL A C 1
ATOM 682 O O . VAL A 1 87 ? 10.133 -21.766 -9.789 1 94.44 87 VAL A O 1
ATOM 685 N N . ASP A 1 88 ? 10.195 -23.016 -11.68 1 93.19 88 ASP A N 1
ATOM 686 C CA . ASP A 1 88 ? 9.094 -23.891 -11.328 1 93.19 88 ASP A CA 1
ATOM 687 C C . ASP A 1 88 ? 7.852 -23.094 -10.93 1 93.19 88 ASP A C 1
ATOM 689 O O . ASP A 1 88 ? 7.227 -23.375 -9.906 1 93.19 88 ASP A O 1
ATOM 693 N N . THR A 1 89 ? 7.613 -22.078 -11.672 1 96 89 THR A N 1
ATOM 694 C CA . THR A 1 89 ? 6.496 -21.172 -11.406 1 96 89 THR A CA 1
ATOM 695 C C . THR A 1 89 ? 5.691 -20.922 -12.68 1 96 89 THR A C 1
ATOM 697 O O . THR A 1 89 ? 6.203 -20.328 -13.633 1 96 89 THR A O 1
ATOM 700 N N . PRO A 1 90 ? 4.512 -21.422 -12.703 1 96.44 90 PRO A N 1
ATOM 701 C CA . PRO A 1 90 ? 3.688 -21.109 -13.867 1 96.44 90 PRO A CA 1
ATOM 702 C C . PRO A 1 90 ? 3.373 -19.625 -13.992 1 96.44 90 PRO A C 1
ATOM 704 O O . PRO A 1 90 ? 2.889 -19.016 -13.031 1 96.44 90 PRO A O 1
ATOM 707 N N . ALA A 1 91 ? 3.477 -19.078 -15.172 1 97.19 91 ALA A N 1
ATOM 708 C CA . ALA A 1 91 ? 3.445 -17.641 -15.383 1 97.19 91 ALA A CA 1
ATOM 709 C C . ALA A 1 91 ? 2.043 -17.078 -15.156 1 97.19 91 ALA A C 1
ATOM 711 O O . ALA A 1 91 ? 1.879 -16.031 -14.508 1 97.19 91 ALA A O 1
ATOM 712 N N . ASP A 1 92 ? 1.086 -17.734 -15.656 1 96.12 92 ASP A N 1
ATOM 713 C CA . ASP A 1 92 ? -0.278 -17.219 -15.547 1 96.12 92 ASP A CA 1
ATOM 714 C C . ASP A 1 92 ? -0.75 -17.219 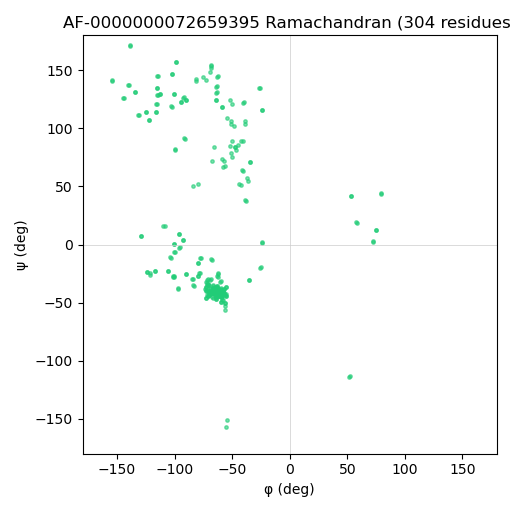-14.094 1 96.12 92 ASP A C 1
ATOM 716 O O . ASP A 1 92 ? -1.422 -16.297 -13.656 1 96.12 92 ASP A O 1
ATOM 720 N N . ALA A 1 93 ? -0.424 -18.25 -13.375 1 95.94 93 ALA A N 1
ATOM 721 C CA . ALA A 1 93 ? -0.773 -18.312 -11.961 1 95.94 93 ALA A CA 1
ATOM 722 C C . ALA A 1 93 ? -0.053 -17.234 -11.164 1 95.94 93 ALA A C 1
ATOM 724 O O . ALA A 1 93 ? -0.64 -16.625 -10.273 1 95.94 93 ALA A O 1
ATOM 725 N N . PHE A 1 94 ? 1.187 -17.047 -11.547 1 97.38 94 PHE A N 1
ATOM 726 C CA . PHE A 1 94 ? 1.963 -16.016 -10.867 1 97.38 94 PHE A CA 1
ATOM 727 C C . PHE A 1 94 ? 1.364 -14.633 -11.125 1 97.38 94 PHE A C 1
ATOM 729 O O . PHE A 1 94 ? 1.256 -13.812 -10.203 1 97.38 94 PHE A O 1
ATOM 736 N N . LYS A 1 95 ? 1.022 -14.391 -12.336 1 97.31 95 LYS A N 1
ATOM 737 C CA . LYS A 1 95 ? 0.421 -13.109 -12.695 1 97.31 95 LYS A CA 1
ATOM 738 C C . LYS A 1 95 ? -0.838 -12.844 -11.883 1 97.31 95 LYS A C 1
ATOM 740 O O . LYS A 1 95 ? -1.047 -11.727 -11.406 1 97.31 95 LYS A O 1
ATOM 745 N N . ALA A 1 96 ? -1.65 -13.836 -11.688 1 95.19 96 ALA A N 1
ATOM 746 C CA . ALA A 1 96 ? -2.865 -13.711 -10.883 1 95.19 96 ALA A CA 1
ATOM 747 C C . ALA A 1 96 ? -2.531 -13.414 -9.422 1 95.19 96 ALA A C 1
ATOM 749 O O . ALA A 1 96 ? -3.168 -12.562 -8.797 1 95.19 96 ALA A O 1
ATOM 750 N N . LEU A 1 97 ? -1.542 -14.07 -8.93 1 96.31 97 LEU A N 1
ATOM 751 C CA . LEU A 1 97 ? -1.115 -13.852 -7.551 1 96.31 97 LEU A CA 1
ATOM 752 C C . LEU A 1 97 ? -0.504 -12.461 -7.391 1 96.31 97 LEU A C 1
ATOM 754 O O . LEU A 1 97 ? -0.73 -11.789 -6.379 1 96.31 97 LEU A O 1
ATOM 758 N N . LEU A 1 98 ? 0.276 -12.07 -8.391 1 97.88 98 LEU A N 1
ATOM 759 C CA . LEU A 1 98 ? 0.88 -10.742 -8.383 1 97.88 98 LEU A CA 1
ATOM 760 C C . LEU A 1 98 ? -0.191 -9.656 -8.32 1 97.88 98 LEU A C 1
ATOM 762 O O . LEU A 1 98 ? -0.048 -8.68 -7.582 1 97.88 98 LEU A O 1
ATOM 766 N N . LYS A 1 99 ? -1.243 -9.859 -9.07 1 97 99 LYS A N 1
ATOM 767 C CA . LYS A 1 99 ? -2.361 -8.922 -9.023 1 97 99 LYS A CA 1
ATOM 768 C C . LYS A 1 99 ? -2.941 -8.828 -7.613 1 97 99 LYS A C 1
ATOM 770 O O . LYS A 1 99 ? -3.211 -7.73 -7.121 1 97 99 LYS A O 1
ATOM 775 N N . TYR A 1 100 ? -3.053 -9.93 -6.984 1 96.06 100 TYR A N 1
ATOM 776 C CA . TYR A 1 100 ? -3.539 -9.961 -5.609 1 96.06 100 TYR A CA 1
ATOM 777 C C . TYR A 1 100 ? -2.609 -9.18 -4.688 1 96.06 100 TYR A C 1
ATOM 779 O O . TYR A 1 100 ? -3.068 -8.43 -3.82 1 96.06 100 TYR A O 1
ATOM 787 N N . ILE A 1 101 ? -1.377 -9.336 -4.859 1 97.62 101 ILE A N 1
ATOM 788 C CA . ILE A 1 101 ? -0.384 -8.68 -4.012 1 97.62 101 ILE A CA 1
ATOM 789 C C . ILE A 1 101 ? -0.58 -7.168 -4.055 1 97.62 101 ILE A C 1
ATOM 791 O O . ILE A 1 101 ? -0.522 -6.5 -3.021 1 97.62 101 ILE A O 1
ATOM 795 N N . TYR A 1 102 ? -0.902 -6.664 -5.207 1 97.88 102 TYR A N 1
ATOM 796 C CA . TYR A 1 102 ? -0.956 -5.215 -5.379 1 97.88 102 TYR A CA 1
ATOM 797 C C . TYR A 1 102 ? -2.35 -4.684 -5.074 1 97.88 102 TYR A C 1
ATOM 799 O O . T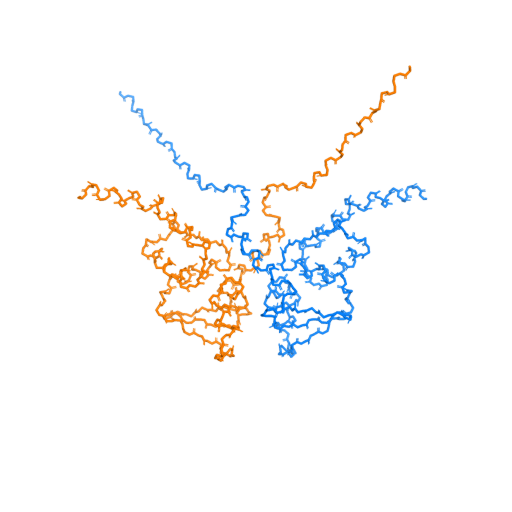YR A 1 102 ? -2.504 -3.527 -4.672 1 97.88 102 TYR A O 1
ATOM 807 N N . THR A 1 103 ? -3.361 -5.496 -5.207 1 97.19 103 THR A N 1
ATOM 808 C CA . THR A 1 103 ? -4.707 -4.934 -5.203 1 97.19 103 THR A CA 1
ATOM 809 C C . THR A 1 103 ? -5.512 -5.469 -4.02 1 97.19 103 THR A C 1
ATOM 811 O O . THR A 1 103 ? -6.531 -4.887 -3.645 1 97.19 103 THR A O 1
ATOM 814 N N . GLY A 1 104 ? -5.117 -6.598 -3.518 1 94.81 104 GLY A N 1
ATOM 815 C CA . GLY A 1 104 ? -5.918 -7.262 -2.502 1 94.81 104 GLY A CA 1
ATOM 816 C C . GLY A 1 104 ? -7.16 -7.934 -3.064 1 94.81 104 GLY A C 1
ATOM 817 O O . GLY A 1 104 ? -8.039 -8.359 -2.312 1 94.81 104 GLY A O 1
ATOM 818 N N . LYS A 1 105 ? -7.223 -8.047 -4.359 1 92.88 105 LYS A N 1
ATOM 819 C CA . LYS A 1 105 ? -8.398 -8.633 -5 1 92.88 105 LYS A CA 1
ATOM 820 C C . LYS A 1 105 ? -8.055 -9.938 -5.707 1 92.88 105 LYS A C 1
ATOM 822 O O . LYS A 1 105 ? -6.984 -10.062 -6.305 1 92.88 105 LYS A O 1
ATOM 827 N N . LEU A 1 106 ? -8.906 -10.883 -5.469 1 88.5 106 LEU A N 1
ATOM 828 C CA . LEU A 1 106 ? -8.797 -12.172 -6.148 1 88.5 106 LEU A CA 1
ATOM 829 C C . LEU A 1 106 ? -10.008 -12.422 -7.035 1 88.5 106 LEU A C 1
ATOM 831 O O . LEU A 1 106 ? -11.148 -12.406 -6.559 1 88.5 106 LEU A O 1
ATOM 835 N N . GLN A 1 107 ? -9.891 -12.484 -8.359 1 85.62 107 GLN A N 1
ATOM 836 C CA . GLN A 1 107 ? -10.992 -12.797 -9.266 1 85.62 107 GLN A CA 1
ATOM 837 C C . GLN A 1 107 ? -10.945 -14.266 -9.703 1 85.62 107 GLN A C 1
ATOM 83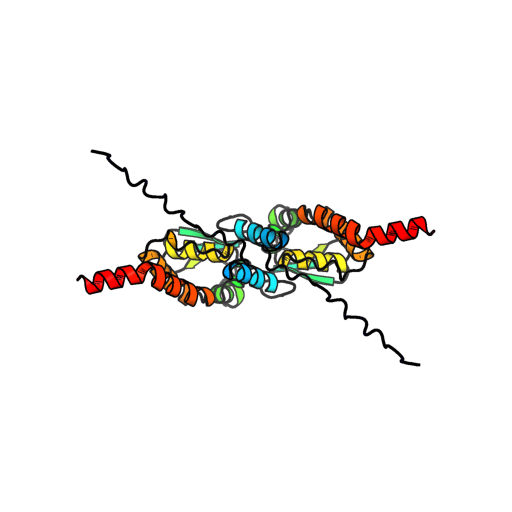9 O O . GLN A 1 107 ? -10.523 -14.57 -10.82 1 85.62 107 GLN A O 1
ATOM 844 N N . LEU A 1 108 ? -11.453 -15.117 -8.875 1 87.06 108 LEU A N 1
ATOM 845 C CA . LEU A 1 108 ? -11.305 -16.547 -9.078 1 87.06 108 LEU A CA 1
ATOM 846 C C . LEU A 1 108 ? -12.383 -17.078 -10.016 1 87.06 108 LEU A C 1
ATOM 848 O O . LEU A 1 108 ? -12.172 -18.078 -10.703 1 87.06 108 LEU A O 1
ATOM 852 N N . LYS A 1 109 ? -13.547 -16.469 -10.047 1 82.62 109 LYS A N 1
ATOM 853 C CA . LYS A 1 109 ? -14.703 -16.984 -10.789 1 82.62 109 LYS A CA 1
ATOM 854 C C . LYS A 1 109 ? -14.414 -17.031 -12.281 1 82.62 109 LYS A C 1
ATOM 856 O O . LYS A 1 109 ? -14.953 -17.891 -12.992 1 82.62 109 LYS A O 1
ATOM 861 N N . SER A 1 110 ? -13.562 -16.188 -12.711 1 83.69 110 SER A N 1
ATOM 862 C CA . SER A 1 110 ? -13.289 -16.109 -14.141 1 83.69 110 SER A CA 1
ATOM 863 C C . SER A 1 110 ? -12.117 -17 -14.531 1 83.69 110 SER A C 1
ATOM 865 O O . SER A 1 110 ? -11.797 -17.141 -15.719 1 83.69 110 SER A O 1
ATOM 867 N N . LEU A 1 111 ? -11.625 -17.734 -13.547 1 85.81 111 LEU A N 1
ATOM 868 C CA . LEU A 1 111 ? -10.414 -18.5 -13.82 1 85.81 111 LEU A CA 1
ATOM 869 C C . LEU A 1 111 ? -10.742 -19.969 -14.055 1 85.81 111 LEU A C 1
ATOM 871 O O . LEU A 1 111 ? -11.703 -20.484 -13.484 1 85.81 111 LEU A O 1
ATOM 875 N N . LYS A 1 112 ? -9.953 -20.578 -14.938 1 89.19 112 LYS A N 1
ATOM 876 C CA . LYS A 1 112 ? -10.047 -22.016 -15.156 1 89.19 112 LYS A CA 1
ATOM 877 C C . LYS A 1 112 ? -9.562 -22.797 -13.93 1 89.19 112 LYS A C 1
ATOM 879 O O . LYS A 1 112 ? -8.688 -22.328 -13.203 1 89.19 112 LYS A O 1
ATOM 884 N N . LEU A 1 113 ? -10.102 -24 -13.828 1 88.5 113 LEU A N 1
ATOM 885 C CA . LEU A 1 113 ? -9.781 -24.828 -12.672 1 88.5 113 LEU A CA 1
ATOM 886 C C . LEU A 1 113 ? -8.281 -25.094 -12.586 1 88.5 113 LEU A C 1
ATOM 888 O O . LEU A 1 113 ? -7.695 -25.031 -11.508 1 88.5 113 LEU A O 1
ATOM 892 N N . ASP A 1 114 ? -7.668 -25.344 -13.695 1 91.62 114 ASP A N 1
ATOM 893 C CA . ASP A 1 114 ? -6.242 -25.656 -13.703 1 91.62 114 ASP A CA 1
ATOM 894 C C . ASP A 1 114 ? -5.418 -24.469 -13.203 1 91.62 114 ASP A C 1
ATOM 896 O O . ASP A 1 114 ? -4.422 -24.656 -12.5 1 91.62 114 ASP A O 1
ATOM 900 N N . LEU A 1 115 ? -5.84 -23.328 -13.508 1 93.25 115 LEU A N 1
ATOM 901 C CA . LEU A 1 115 ? -5.145 -22.125 -13.062 1 93.25 115 LEU A CA 1
ATOM 902 C C . LEU A 1 115 ? -5.309 -21.938 -11.555 1 93.25 115 LEU A C 1
ATOM 904 O O . LEU A 1 115 ? -4.355 -21.562 -10.867 1 93.25 115 LEU A O 1
ATOM 908 N N . VAL A 1 116 ? -6.457 -22.203 -11.125 1 92.12 116 VAL A N 1
ATOM 909 C CA . VAL A 1 116 ? -6.734 -22.062 -9.703 1 92.12 116 VAL A CA 1
ATOM 910 C C . VAL A 1 116 ? -5.879 -23.047 -8.906 1 92.12 116 VAL A C 1
ATOM 912 O O . VAL A 1 116 ? -5.344 -22.703 -7.852 1 92.12 116 VAL A O 1
ATOM 915 N N . LEU A 1 117 ? -5.746 -24.219 -9.453 1 92 117 LEU A N 1
ATOM 916 C CA . LEU A 1 117 ? -4.922 -25.219 -8.789 1 92 117 LEU A CA 1
ATOM 917 C C . LEU A 1 117 ? -3.453 -24.812 -8.789 1 92 117 LEU A C 1
ATOM 919 O O . LEU A 1 117 ? -2.758 -24.969 -7.785 1 92 117 LEU A O 1
ATOM 923 N N . ASP A 1 118 ? -3.012 -24.297 -9.891 1 94.88 118 ASP A N 1
ATOM 924 C CA . ASP A 1 118 ? -1.653 -23.781 -9.961 1 94.88 118 ASP A CA 1
ATOM 925 C C . ASP A 1 118 ? -1.445 -22.656 -8.938 1 94.88 118 ASP A C 1
ATOM 927 O O . ASP A 1 118 ? -0.393 -22.578 -8.297 1 94.88 118 ASP A O 1
ATOM 931 N N . MET A 1 119 ? -2.402 -21.828 -8.766 1 94.88 119 MET A N 1
ATOM 932 C CA . MET A 1 119 ? -2.324 -20.734 -7.801 1 94.88 119 MET A CA 1
ATOM 933 C C . MET A 1 119 ? -2.199 -21.281 -6.379 1 94.88 119 MET A C 1
ATOM 935 O O . MET A 1 119 ? -1.445 -20.734 -5.57 1 94.88 119 MET A O 1
ATOM 939 N N . LEU A 1 120 ? -2.92 -22.328 -6.109 1 93.31 120 LEU A N 1
ATOM 940 C CA . LEU A 1 120 ? -2.857 -22.922 -4.781 1 93.31 120 LEU A CA 1
ATOM 941 C C . LEU A 1 120 ? -1.437 -23.375 -4.453 1 93.31 120 LEU A C 1
ATOM 943 O O . LEU A 1 120 ? -0.957 -23.156 -3.336 1 93.31 120 LEU A O 1
ATOM 947 N N . GLY A 1 121 ? -0.781 -23.969 -5.418 1 93.81 121 GLY A N 1
ATOM 948 C CA . GLY A 1 121 ? 0.614 -24.344 -5.234 1 93.81 121 GLY A CA 1
ATOM 949 C C . GLY A 1 121 ? 1.509 -23.156 -4.922 1 93.81 121 GLY A C 1
ATOM 950 O O . GLY A 1 121 ? 2.355 -23.234 -4.031 1 93.81 121 GLY A O 1
ATOM 951 N N . LEU A 1 122 ? 1.31 -22.062 -5.562 1 95.56 122 LEU A N 1
ATOM 952 C CA . LEU A 1 122 ? 2.121 -20.875 -5.371 1 95.56 122 LEU A CA 1
ATOM 953 C C . LEU A 1 122 ? 1.802 -20.203 -4.039 1 95.56 122 LEU A C 1
ATOM 955 O O . LEU A 1 122 ? 2.693 -19.656 -3.379 1 95.56 122 LEU A O 1
ATOM 959 N N . VAL A 1 123 ? 0.574 -20.203 -3.707 1 94.5 123 VAL A N 1
ATOM 960 C CA . VAL A 1 123 ? 0.144 -19.641 -2.434 1 94.5 123 VAL A CA 1
ATOM 961 C C . VAL A 1 123 ? 0.9 -20.312 -1.288 1 94.5 123 VAL A C 1
ATOM 963 O O . VAL A 1 123 ? 1.314 -19.641 -0.337 1 94.5 123 VAL A O 1
ATOM 966 N N . HIS A 1 124 ? 1.007 -21.578 -1.421 1 91.5 124 HIS A N 1
ATOM 967 C CA . HIS A 1 124 ? 1.766 -22.328 -0.428 1 91.5 124 HIS A CA 1
ATOM 968 C C . HIS A 1 124 ? 3.25 -21.984 -0.494 1 91.5 124 HIS A C 1
ATOM 970 O O . HIS A 1 124 ? 3.873 -21.703 0.533 1 91.5 124 HIS A O 1
ATOM 976 N N . LYS A 1 125 ? 3.74 -21.938 -1.62 1 92.31 125 LYS A N 1
ATOM 977 C CA . LYS A 1 125 ? 5.156 -21.672 -1.845 1 92.31 125 LYS A CA 1
ATOM 978 C C . LYS A 1 125 ? 5.555 -20.297 -1.3 1 92.31 125 LYS A C 1
ATOM 980 O O . LYS A 1 125 ? 6.605 -20.156 -0.667 1 92.31 125 LYS A O 1
ATOM 985 N N . TYR A 1 126 ? 4.703 -19.312 -1.518 1 92.38 126 TYR A N 1
ATOM 986 C CA . TYR A 1 126 ? 5.066 -17.938 -1.183 1 92.38 126 TYR A CA 1
ATOM 987 C C . TYR A 1 126 ? 4.449 -17.516 0.147 1 92.38 126 TYR A C 1
ATOM 989 O O . TYR A 1 126 ? 4.609 -16.375 0.58 1 92.38 126 TYR A O 1
ATOM 997 N N . GLY A 1 127 ? 3.762 -18.297 0.769 1 88.69 127 GLY A N 1
ATOM 998 C CA . GLY A 1 127 ? 3.35 -18.125 2.152 1 88.69 127 GLY A CA 1
ATOM 999 C C . GLY A 1 127 ? 2.182 -17.156 2.309 1 88.69 127 GLY A C 1
ATOM 1000 O O . GLY A 1 127 ? 2.184 -16.312 3.203 1 88.69 127 GLY A O 1
ATOM 1001 N N . PHE A 1 128 ? 1.209 -17.25 1.515 1 91.75 128 PHE A N 1
ATOM 1002 C CA . PHE A 1 128 ? -0.009 -16.453 1.661 1 91.75 128 PHE A CA 1
ATOM 1003 C C . PHE A 1 128 ? -1.039 -17.203 2.5 1 91.75 128 PHE A C 1
ATOM 1005 O O . PHE A 1 128 ? -1.895 -17.906 1.96 1 91.75 128 PHE A O 1
ATOM 1012 N N . SER A 1 129 ? -0.979 -16.938 3.766 1 86.25 129 SER A N 1
ATOM 1013 C CA . SER A 1 129 ? -1.779 -17.703 4.707 1 86.25 129 SER A CA 1
ATOM 1014 C C . SER A 1 129 ? -3.27 -17.469 4.496 1 86.25 129 SER A C 1
ATOM 1016 O O . SER A 1 129 ? -4.066 -18.406 4.527 1 86.25 129 SER A O 1
ATOM 1018 N N . ASP A 1 130 ? -3.658 -16.312 4.254 1 84.69 130 ASP A N 1
ATOM 1019 C CA . ASP A 1 130 ? -5.07 -15.984 4.09 1 84.69 130 ASP A CA 1
ATOM 1020 C C . ASP A 1 130 ? -5.641 -16.641 2.828 1 84.69 130 ASP A C 1
ATOM 1022 O O . ASP A 1 130 ? -6.785 -17.094 2.824 1 84.69 130 ASP A O 1
ATOM 1026 N N . LEU A 1 131 ? -4.828 -16.719 1.817 1 91.25 131 LEU A N 1
ATOM 1027 C CA . LEU A 1 131 ? -5.301 -17.297 0.56 1 91.25 131 LEU A CA 1
ATOM 1028 C C . LEU A 1 131 ? -5.344 -18.812 0.631 1 91.25 131 LEU A C 1
ATOM 1030 O O . LEU A 1 131 ? -6.113 -19.453 -0.09 1 91.25 131 LEU A O 1
ATOM 1034 N N . GLU A 1 132 ? -4.551 -19.391 1.492 1 89.12 132 GLU A N 1
ATOM 1035 C CA . GLU A 1 132 ? -4.52 -20.844 1.667 1 89.12 132 GLU A CA 1
ATOM 1036 C C . GLU A 1 132 ? -5.867 -21.359 2.156 1 89.12 132 GLU A C 1
ATOM 1038 O O . GLU A 1 132 ? -6.215 -22.516 1.913 1 89.12 132 GLU A O 1
ATOM 1043 N N . GLU A 1 133 ? -6.52 -20.516 2.754 1 85.56 133 GLU A N 1
ATOM 1044 C CA . GLU A 1 133 ? -7.836 -20.922 3.232 1 85.56 133 GLU A CA 1
ATOM 1045 C C . GLU A 1 133 ? -8.93 -20.484 2.26 1 85.56 133 GLU A C 1
ATOM 1047 O O . GLU A 1 133 ? -9.883 -21.234 2.01 1 85.56 133 GLU A O 1
ATOM 1052 N N . THR A 1 134 ? -8.797 -19.406 1.712 1 87.5 134 THR A N 1
ATOM 1053 C CA . THR A 1 134 ? 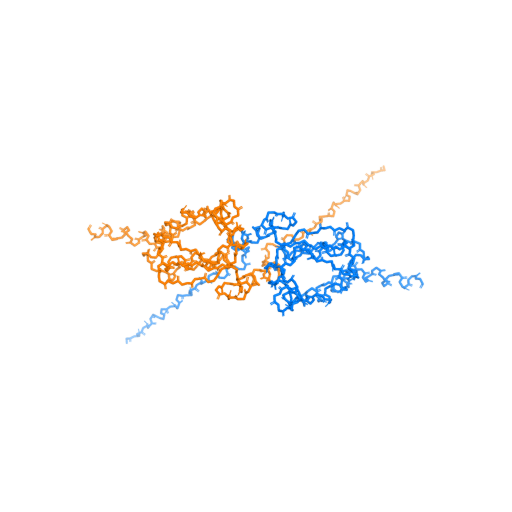-9.82 -18.781 0.878 1 87.5 134 THR A CA 1
ATOM 1054 C C . THR A 1 134 ? -9.984 -19.547 -0.435 1 87.5 134 THR A C 1
ATOM 1056 O O . THR A 1 134 ? -11.109 -19.828 -0.855 1 87.5 134 THR A O 1
ATOM 1059 N N . ILE A 1 135 ? -8.906 -19.984 -1.01 1 90.06 135 ILE A N 1
ATOM 1060 C CA . ILE A 1 135 ? -8.969 -20.594 -2.334 1 90.06 135 ILE A CA 1
ATOM 1061 C C . ILE A 1 135 ? -9.609 -21.984 -2.23 1 90.06 135 ILE A C 1
ATOM 1063 O O . ILE A 1 135 ? -10.531 -22.297 -2.984 1 90.06 135 ILE A O 1
ATOM 1067 N N . PRO A 1 136 ? -9.195 -22.797 -1.268 1 86.56 136 PRO A N 1
ATOM 1068 C CA . PRO A 1 136 ? -9.859 -24.094 -1.137 1 86.56 136 PRO A CA 1
ATOM 1069 C C . PRO A 1 136 ? -11.352 -23.969 -0.871 1 86.56 136 PRO A C 1
ATOM 1071 O O . PRO A 1 136 ? -12.141 -24.766 -1.396 1 86.56 136 PRO A O 1
ATOM 1074 N N . GLU A 1 137 ? -11.688 -23.031 -0.11 1 86.5 137 GLU A N 1
ATOM 1075 C CA . GLU A 1 137 ? -13.109 -22.812 0.141 1 86.5 137 GLU A CA 1
ATOM 1076 C C . GLU A 1 137 ? -13.852 -22.469 -1.146 1 86.5 137 GLU A C 1
ATOM 1078 O O . GLU A 1 137 ? -14.953 -22.953 -1.387 1 86.5 137 GLU A O 1
ATOM 1083 N N . PHE A 1 138 ? -13.344 -21.688 -1.882 1 85.69 138 PHE A N 1
ATOM 1084 C CA . PHE A 1 138 ? -13.906 -21.328 -3.18 1 85.69 138 PHE A CA 1
ATOM 1085 C C . PHE A 1 138 ? -14.039 -22.562 -4.066 1 85.69 138 PHE A C 1
ATOM 1087 O O . PHE A 1 138 ? -15.062 -22.734 -4.734 1 85.69 138 PHE A O 1
ATOM 1094 N N . LEU A 1 139 ? -13.008 -23.375 -4.102 1 86.12 139 LEU A N 1
ATOM 1095 C CA . LEU A 1 139 ? -13.023 -24.594 -4.918 1 86.12 139 LEU A CA 1
ATOM 1096 C C . LEU A 1 139 ? -14.125 -25.547 -4.453 1 86.12 139 LEU A C 1
ATOM 1098 O O . LEU A 1 139 ? -14.82 -26.141 -5.277 1 86.12 139 LEU A O 1
ATOM 1102 N N . LYS A 1 140 ? -14.266 -25.609 -3.176 1 85.38 140 LYS A N 1
ATOM 1103 C CA . LYS A 1 140 ? -15.281 -26.484 -2.594 1 85.38 140 LYS A CA 1
ATOM 1104 C C . LYS A 1 140 ? -16.688 -26.062 -3.014 1 85.38 140 LYS A C 1
ATOM 1106 O O . LYS A 1 140 ? -17.516 -26.891 -3.371 1 85.38 140 LYS A O 1
ATOM 1111 N N . VAL A 1 141 ? -16.828 -24.812 -3.076 1 84.12 141 VAL A N 1
ATOM 1112 C CA . VAL A 1 141 ? -18.156 -24.266 -3.328 1 84.12 141 VAL A CA 1
ATOM 1113 C C . VAL A 1 141 ? -18.438 -24.266 -4.828 1 84.12 141 VAL A C 1
ATOM 1115 O O . VAL A 1 141 ? -19.562 -24.547 -5.258 1 84.12 141 VAL A O 1
ATOM 1118 N N . ASN A 1 142 ? -17.469 -24.031 -5.648 1 82.56 142 ASN A N 1
ATOM 1119 C CA . ASN A 1 142 ? -17.719 -23.75 -7.059 1 82.56 142 ASN A CA 1
ATOM 1120 C C . ASN A 1 142 ? -17.359 -24.938 -7.941 1 82.56 142 ASN A C 1
ATOM 1122 O O . ASN A 1 142 ? -17.922 -25.109 -9.016 1 82.56 142 ASN A O 1
ATOM 1126 N N . PHE A 1 143 ? -16.516 -25.797 -7.484 1 78.25 143 PHE A N 1
ATOM 1127 C CA . PHE A 1 143 ? -16.031 -26.844 -8.383 1 78.25 143 PHE A CA 1
ATOM 1128 C C . PHE A 1 143 ? -16.359 -28.219 -7.828 1 78.25 143 PHE A C 1
ATOM 1130 O O . PHE A 1 143 ? -16.578 -29.156 -8.586 1 78.25 143 PHE A O 1
ATOM 1137 N N . PHE A 1 144 ? -16.5 -28.375 -6.594 1 74.19 144 PHE A N 1
ATOM 1138 C CA . PHE A 1 144 ? -16.719 -29.688 -5.996 1 74.19 144 PHE A CA 1
ATOM 1139 C C . PHE A 1 144 ? -18.109 -30.219 -6.332 1 74.19 144 PHE A C 1
ATOM 1141 O O . PHE A 1 144 ? -18.266 -31.391 -6.652 1 74.19 144 PHE A O 1
ATOM 1148 N N . PRO A 1 145 ? -19.016 -29.375 -6.234 1 72.5 145 PRO A N 1
ATOM 1149 C CA . PRO A 1 145 ? -20.328 -29.922 -6.582 1 72.5 145 PRO A CA 1
ATOM 1150 C C . PRO A 1 145 ? -20.359 -30.547 -7.977 1 72.5 145 PRO A C 1
ATOM 1152 O O . PRO A 1 145 ? -21 -31.578 -8.18 1 72.5 145 PRO A O 1
ATOM 1155 N N . PHE A 1 146 ? -19.641 -29.906 -8.797 1 69.12 146 PHE A N 1
ATOM 1156 C CA . PHE A 1 146 ? -19.594 -30.422 -10.156 1 69.12 146 PHE A CA 1
ATOM 1157 C C . PHE A 1 146 ? -18.797 -31.719 -10.219 1 69.12 146 PHE A C 1
ATOM 1159 O O . PHE A 1 146 ? -19.188 -32.656 -10.914 1 69.12 146 PHE A O 1
ATOM 1166 N N . LEU A 1 147 ? -17.812 -31.734 -9.383 1 67.62 147 LEU A N 1
ATOM 1167 C CA . LEU A 1 147 ? -16.984 -32.938 -9.375 1 67.62 147 LEU A CA 1
ATOM 1168 C C . LEU A 1 147 ? -17.734 -34.094 -8.734 1 67.62 147 LEU A C 1
ATOM 1170 O O . LEU A 1 147 ? -17.641 -35.219 -9.195 1 67.62 147 LEU A O 1
ATOM 1174 N N . LYS A 1 148 ? -18.453 -33.812 -7.684 1 69.19 148 LYS A N 1
ATOM 1175 C CA . LYS A 1 148 ? -19.266 -34.844 -7.039 1 69.19 148 LYS A CA 1
ATOM 1176 C C . LYS A 1 148 ? -20.344 -35.375 -7.988 1 69.19 148 LYS A C 1
ATOM 1178 O O . LYS A 1 148 ? -20.609 -36.562 -8.047 1 69.19 148 LYS A O 1
ATOM 1183 N N . PHE A 1 149 ? -20.812 -34.438 -8.688 1 67 149 PHE A N 1
ATOM 1184 C CA . PHE A 1 149 ? -21.828 -34.844 -9.656 1 67 149 PHE A CA 1
ATOM 1185 C C . PHE A 1 149 ? -21.25 -35.75 -10.719 1 67 149 PHE A C 1
ATOM 1187 O O . PHE A 1 149 ? -21.859 -36.75 -11.086 1 67 149 PHE A O 1
ATOM 1194 N N . LEU A 1 150 ? -20.062 -35.438 -11.102 1 66.19 150 LEU A N 1
ATOM 1195 C CA . LEU A 1 150 ? -19.406 -36.25 -12.125 1 66.19 150 LEU A CA 1
ATOM 1196 C C . LEU A 1 150 ? -19.031 -37.625 -11.578 1 66.19 150 LEU A C 1
ATOM 1198 O O . LEU A 1 150 ? -19.141 -38.625 -12.289 1 66.19 150 LEU A O 1
ATOM 1202 N N . SER A 1 151 ? -18.672 -37.625 -10.352 1 70.5 151 SER A N 1
ATOM 1203 C CA . SER A 1 151 ? -18.281 -38.906 -9.734 1 70.5 151 SER A CA 1
ATOM 1204 C C . SER A 1 151 ? -19.484 -39.812 -9.508 1 70.5 151 SER A C 1
ATOM 1206 O O . SER A 1 151 ? -19.391 -41.031 -9.664 1 70.5 151 SER A O 1
ATOM 1208 N N . VAL A 1 152 ? -20.641 -39.281 -9.281 1 71.56 152 VAL A N 1
ATOM 1209 C CA . VAL A 1 152 ? -21.844 -40.094 -9.055 1 71.56 152 VAL A CA 1
ATOM 1210 C C . VAL A 1 152 ? -22.406 -40.594 -10.383 1 71.56 152 VAL A C 1
ATOM 1212 O O . VAL A 1 152 ? -23.016 -41.656 -10.445 1 71.56 152 VAL A O 1
ATOM 1215 N N . TYR A 1 153 ? -22.125 -39.844 -11.375 1 67.69 153 TYR A N 1
ATOM 1216 C CA . TYR A 1 153 ? -22.703 -40.219 -12.664 1 67.69 153 TYR A CA 1
ATOM 1217 C C . TYR A 1 153 ? -21.703 -40.969 -13.539 1 67.69 153 TYR A C 1
ATOM 1219 O O . TYR A 1 153 ? -22.031 -41.375 -14.648 1 67.69 153 TYR A O 1
ATOM 1227 N N . THR A 1 154 ? -20.484 -41.031 -13.07 1 56.56 154 THR A N 1
ATOM 1228 C CA . THR A 1 154 ? -19.594 -41.906 -13.805 1 56.56 154 THR A CA 1
ATOM 1229 C C . THR A 1 154 ? -19.406 -43.219 -13.062 1 56.56 154 THR A C 1
ATOM 1231 O O . THR A 1 154 ? -19.422 -43.281 -11.836 1 56.56 154 THR A O 1
ATOM 1234 N N . MET B 1 1 ? -55.938 -21.125 -29.391 1 30.53 1 MET B N 1
ATOM 1235 C CA . MET B 1 1 ? -54.906 -21.859 -28.719 1 30.53 1 MET B CA 1
ATOM 1236 C C . MET B 1 1 ? -53.75 -20.938 -28.312 1 30.53 1 MET B C 1
ATOM 1238 O O . MET B 1 1 ? -53.094 -20.359 -29.172 1 30.53 1 MET B O 1
ATOM 1242 N N . SER B 1 2 ? -53.969 -20.141 -27.188 1 28.3 2 SER B N 1
ATOM 1243 C CA . SER B 1 2 ? -53.406 -18.953 -26.547 1 28.3 2 SER B CA 1
ATOM 1244 C C . SER B 1 2 ? -52 -19.203 -26.047 1 28.3 2 SER B C 1
ATOM 1246 O O . SER B 1 2 ? -51.781 -20.078 -25.188 1 28.3 2 SER B O 1
ATOM 1248 N N . ASN B 1 3 ? -50.906 -19.062 -26.953 1 25.19 3 ASN B N 1
ATOM 1249 C CA . ASN B 1 3 ? -49.469 -19.297 -26.875 1 25.19 3 ASN B CA 1
ATOM 1250 C C . ASN B 1 3 ? -48.844 -18.484 -25.75 1 25.19 3 ASN B C 1
ATOM 1252 O O . ASN B 1 3 ? -48.688 -17.266 -25.844 1 25.19 3 ASN B O 1
ATOM 1256 N N . ASN B 1 4 ? -49.188 -18.797 -24.469 1 23.41 4 ASN B N 1
ATOM 1257 C CA . ASN B 1 4 ? -48.719 -18.125 -23.266 1 23.41 4 ASN B CA 1
ATOM 1258 C C . ASN B 1 4 ? -47.188 -18.188 -23.156 1 23.41 4 ASN B C 1
ATOM 1260 O O . ASN B 1 4 ? -46.625 -19.281 -22.969 1 23.41 4 ASN B O 1
ATOM 1264 N N . TYR B 1 5 ? -46.469 -17.391 -23.984 1 24.17 5 TYR B N 1
ATOM 1265 C CA . TYR B 1 5 ? -45.031 -17.219 -24.016 1 24.17 5 TYR B CA 1
ATOM 1266 C C . TYR B 1 5 ? -44.469 -16.891 -22.641 1 24.17 5 TYR B C 1
ATOM 1268 O O . TYR B 1 5 ? -44.938 -15.938 -22 1 24.17 5 TYR B O 1
ATOM 1276 N N . TYR B 1 6 ? -44.188 -17.938 -21.797 1 24.27 6 TYR B N 1
ATOM 1277 C CA . TYR B 1 6 ? -43.531 -17.875 -20.484 1 24.27 6 TYR B CA 1
ATOM 1278 C C . TYR B 1 6 ? -42.281 -17.016 -20.547 1 24.27 6 TYR B C 1
ATOM 1280 O O . TYR B 1 6 ? -41.375 -17.297 -21.328 1 24.27 6 TYR B O 1
ATOM 1288 N N . HIS B 1 7 ? -42.406 -15.672 -20.422 1 23.41 7 HIS B N 1
ATOM 1289 C CA . HIS B 1 7 ? -41.344 -14.688 -20.297 1 23.41 7 HIS B CA 1
ATOM 1290 C C . HIS B 1 7 ? -40.375 -15.078 -19.188 1 23.41 7 HIS B C 1
ATOM 1292 O O . HIS B 1 7 ? -40.75 -15.156 -18.016 1 23.41 7 HIS B O 1
ATOM 1298 N N . SER B 1 8 ? -39.469 -15.992 -19.422 1 22.5 8 SER B N 1
ATOM 1299 C CA . SER B 1 8 ? -38.438 -16.391 -18.469 1 22.5 8 SER B CA 1
ATOM 1300 C C . SER B 1 8 ? -37.688 -15.18 -17.922 1 22.5 8 SER B C 1
ATOM 1302 O O . SER B 1 8 ? -37.281 -14.312 -18.688 1 22.5 8 SER B O 1
ATOM 1304 N N . SER B 1 9 ? -38 -14.773 -16.656 1 23.7 9 SER B N 1
ATOM 1305 C CA . SER B 1 9 ? -37.406 -13.672 -15.906 1 23.7 9 SER B CA 1
ATOM 1306 C C . SER B 1 9 ? -35.906 -13.758 -15.883 1 23.7 9 SER B C 1
ATOM 1308 O O . SER B 1 9 ? -35.344 -14.852 -15.789 1 23.7 9 SER B O 1
ATOM 1310 N N . PRO B 1 10 ? -35.188 -12.695 -16.328 1 24.14 10 PRO B N 1
ATOM 1311 C CA . PRO B 1 10 ? -33.719 -12.594 -16.406 1 24.14 10 PRO B CA 1
ATOM 1312 C C . PRO B 1 10 ? -33.031 -12.875 -15.062 1 24.14 10 PRO B C 1
ATOM 1314 O O . PRO B 1 10 ? -33.562 -12.508 -14.008 1 24.14 10 PRO B O 1
ATOM 1317 N N . ALA B 1 11 ? -32.344 -13.977 -14.844 1 25.75 11 ALA B N 1
ATOM 1318 C CA . ALA B 1 11 ? -31.484 -14.32 -13.711 1 25.75 11 ALA B CA 1
ATOM 1319 C C . ALA B 1 11 ? -30.609 -13.133 -13.305 1 25.75 11 ALA B C 1
ATOM 1321 O O . ALA B 1 11 ? -29.859 -12.602 -14.125 1 25.75 11 ALA B O 1
ATOM 1322 N N . SER B 1 12 ? -31.078 -12.227 -12.391 1 25.38 12 SER B N 1
ATOM 1323 C CA . SER B 1 12 ? -30.297 -11.156 -11.789 1 25.38 12 SER B CA 1
ATOM 1324 C C . SER B 1 12 ? -28.953 -11.664 -11.281 1 25.38 12 SER B C 1
ATOM 1326 O O . SER B 1 12 ? -28.906 -12.57 -10.453 1 25.38 12 SER B O 1
ATOM 1328 N N . GLU B 1 13 ? -28 -11.766 -12.031 1 27.53 13 GLU B N 1
ATOM 1329 C CA . GLU B 1 13 ? -26.625 -11.969 -11.609 1 27.53 13 GLU B CA 1
ATOM 1330 C C . GLU B 1 13 ? -26.281 -11.109 -10.398 1 27.53 13 GLU B C 1
ATOM 1332 O O . GLU B 1 13 ? -26.188 -9.883 -10.508 1 27.53 13 GLU B O 1
ATOM 1337 N N . SER B 1 14 ? -26.906 -11.305 -9.234 1 28.05 14 SER B N 1
ATOM 1338 C CA . SER B 1 14 ? -26.469 -10.633 -8.016 1 28.05 14 SER B CA 1
ATOM 1339 C C . SER B 1 14 ? -24.953 -10.68 -7.875 1 28.05 14 SER B C 1
ATOM 1341 O O . SER B 1 14 ? -24.391 -11.711 -7.508 1 28.05 14 SER B O 1
ATOM 1343 N N . GLY B 1 15 ? -24.156 -10.32 -8.781 1 29.98 15 GLY B N 1
ATOM 1344 C CA . GLY B 1 15 ? -22.828 -9.883 -8.383 1 29.98 15 GLY B CA 1
ATOM 1345 C C . GLY B 1 15 ? -22.828 -9.102 -7.086 1 29.98 15 GLY B C 1
ATOM 1346 O O . GLY B 1 15 ? -23.25 -7.945 -7.047 1 29.98 15 GLY B O 1
ATOM 1347 N N . GLY B 1 16 ? -23.328 -9.672 -5.988 1 29.2 16 GLY B N 1
ATOM 1348 C CA . GLY B 1 16 ? -23.484 -9.023 -4.695 1 29.2 16 GLY B CA 1
ATOM 1349 C C . GLY B 1 16 ? -22.391 -8.031 -4.379 1 29.2 16 GLY B C 1
ATOM 1350 O O . GLY B 1 16 ? -21.234 -8.422 -4.18 1 29.2 16 GLY B O 1
ATOM 1351 N N . ASN B 1 17 ? -22.297 -6.875 -5.012 1 31.92 17 ASN B N 1
ATOM 1352 C CA . ASN B 1 17 ? -21.703 -5.66 -4.457 1 31.92 17 ASN B CA 1
ATOM 1353 C C . ASN B 1 17 ? -22.047 -5.5 -2.979 1 31.92 17 ASN B C 1
ATOM 1355 O O . ASN B 1 17 ? -23.094 -4.957 -2.633 1 31.92 17 ASN B O 1
ATOM 1359 N N . VAL B 1 18 ? -22.125 -6.48 -2.072 1 31.61 18 VAL B N 1
ATOM 1360 C CA . VAL B 1 18 ? -22.422 -6.148 -0.685 1 31.61 18 VAL B CA 1
ATOM 1361 C C . VAL B 1 18 ? -21.703 -4.871 -0.283 1 31.61 18 VAL B C 1
ATOM 1363 O O . VAL B 1 18 ? -20.562 -4.645 -0.693 1 31.61 18 VAL B O 1
ATOM 1366 N N . GLU B 1 19 ? -22.234 -3.703 -0.154 1 37.62 19 GLU B N 1
ATOM 1367 C CA . GLU B 1 19 ? -21.812 -2.443 0.456 1 37.62 19 GLU B CA 1
ATOM 1368 C C . GLU B 1 19 ? -20.781 -2.678 1.544 1 37.62 19 GLU B C 1
ATOM 1370 O O . GLU B 1 19 ? -20.484 -1.778 2.334 1 37.62 19 GLU B O 1
ATOM 1375 N N . GLY B 1 20 ? -20.312 -3.918 1.86 1 40.25 20 GLY B N 1
ATOM 1376 C CA . GLY B 1 20 ? -19.703 -4.594 2.992 1 40.25 20 GLY B CA 1
ATOM 1377 C C . GLY B 1 20 ? -18.297 -4.105 3.293 1 40.25 20 GLY B C 1
ATOM 1378 O O . GLY B 1 20 ? -17.703 -3.365 2.502 1 40.25 20 GLY B O 1
ATOM 1379 N N . SER B 1 21 ? -17.875 -4.195 4.535 1 48.94 21 SER B N 1
ATOM 1380 C CA . SER B 1 21 ? -16.516 -4.145 5.066 1 48.94 21 SER B CA 1
ATOM 1381 C C . SER B 1 21 ? -15.5 -4.559 4.012 1 48.94 21 SER B C 1
ATOM 1383 O O . SER B 1 21 ? -15.789 -5.398 3.156 1 48.94 21 SER B O 1
ATOM 1385 N N . PRO B 1 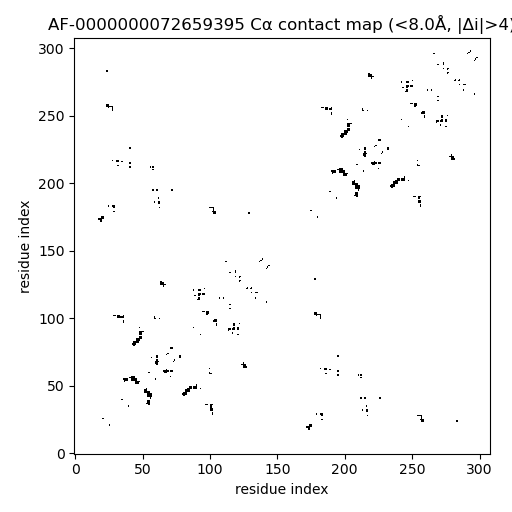22 ? -14.672 -3.529 3.701 1 59.16 22 PRO B N 1
ATOM 1386 C CA . PRO B 1 22 ? -13.68 -4.023 2.746 1 59.16 22 PRO B CA 1
ATOM 1387 C C . PRO B 1 22 ? -13.438 -5.523 2.871 1 59.16 22 PRO B C 1
ATOM 1389 O O . PRO B 1 22 ? -13.547 -6.082 3.965 1 59.16 22 PRO B O 1
ATOM 1392 N N . SER B 1 23 ? -13.414 -6.156 1.734 1 81.31 23 SER B N 1
ATOM 1393 C CA . SER B 1 23 ? -13.016 -7.559 1.681 1 81.31 23 SER B CA 1
ATOM 1394 C C . SER B 1 23 ? -11.836 -7.836 2.613 1 81.31 23 SER B C 1
ATOM 1396 O O . SER B 1 23 ? -10.977 -6.977 2.803 1 81.31 23 SER B O 1
ATOM 1398 N N . PRO B 1 24 ? -12.016 -8.711 3.5 1 87.19 24 PRO B N 1
ATOM 1399 C CA . PRO B 1 24 ? -10.906 -9.078 4.387 1 87.19 24 PRO B CA 1
ATOM 1400 C C . PRO B 1 24 ? -9.555 -9.047 3.682 1 87.19 24 PRO B C 1
ATOM 1402 O O . PRO B 1 24 ? -8.539 -8.734 4.305 1 87.19 24 PRO B O 1
ATOM 1405 N N . LEU B 1 25 ? -9.562 -9.312 2.451 1 91.44 25 LEU B N 1
ATOM 1406 C CA . LEU B 1 25 ? -8.312 -9.344 1.699 1 91.44 25 LEU B CA 1
ATOM 1407 C C . LEU B 1 25 ? -7.773 -7.934 1.485 1 91.44 25 LEU B C 1
ATOM 1409 O O . LEU B 1 25 ? -6.562 -7.711 1.562 1 91.44 25 LEU B O 1
ATOM 1413 N N . ILE B 1 26 ? -8.633 -7.008 1.271 1 93.25 26 ILE B N 1
ATOM 1414 C CA . ILE B 1 26 ? -8.234 -5.613 1.106 1 93.25 26 ILE B CA 1
ATOM 1415 C C . ILE B 1 26 ? -7.738 -5.055 2.439 1 93.25 26 ILE B C 1
ATOM 1417 O O . ILE B 1 26 ? -6.746 -4.324 2.484 1 93.25 26 ILE B O 1
ATOM 1421 N N . GLN B 1 27 ? -8.453 -5.395 3.439 1 93.56 27 GLN B N 1
ATOM 1422 C CA . GLN B 1 27 ? -8.023 -4.961 4.766 1 93.56 27 GLN B CA 1
ATOM 1423 C C . GLN B 1 27 ? -6.621 -5.473 5.086 1 93.56 27 GLN B C 1
ATOM 1425 O O . GLN B 1 27 ? -5.828 -4.773 5.719 1 93.56 27 GLN B O 1
ATOM 1430 N N . GLU B 1 28 ? -6.375 -6.668 4.703 1 93.81 28 GLU B N 1
ATOM 1431 C CA . GLU B 1 28 ? -5.039 -7.223 4.91 1 93.81 28 GLU B CA 1
ATOM 1432 C C . GLU B 1 28 ? -3.982 -6.418 4.164 1 93.81 28 GLU B C 1
ATOM 1434 O O . GLU B 1 28 ? -2.906 -6.148 4.699 1 93.81 28 GLU B O 1
ATOM 1439 N N . LEU B 1 29 ? -4.277 -6.062 2.969 1 95.94 29 LEU B N 1
ATOM 1440 C CA . LEU B 1 29 ? -3.371 -5.211 2.207 1 95.94 29 LEU B CA 1
ATOM 1441 C C . LEU B 1 29 ? -3.086 -3.914 2.953 1 95.94 29 LEU B C 1
ATOM 1443 O O . LEU B 1 29 ? -1.925 -3.541 3.141 1 95.94 29 LEU B O 1
ATOM 1447 N N . VAL B 1 30 ? -4.109 -3.273 3.383 1 96.81 30 VAL B N 1
ATOM 1448 C CA . VAL B 1 30 ? -3.988 -1.996 4.078 1 96.81 30 VAL B CA 1
ATOM 1449 C C . VAL B 1 30 ? -3.145 -2.174 5.34 1 96.81 30 VAL B C 1
ATOM 1451 O O . VAL B 1 30 ? -2.244 -1.375 5.609 1 96.81 30 VAL B O 1
ATOM 1454 N N . GLU B 1 31 ? -3.414 -3.203 6.051 1 96.44 31 GLU B N 1
ATOM 1455 C CA . GLU B 1 31 ? -2.691 -3.465 7.293 1 96.44 31 GLU B CA 1
ATOM 1456 C C . GLU B 1 31 ? -1.208 -3.701 7.027 1 96.44 31 GLU B C 1
ATOM 1458 O O . GLU B 1 31 ? -0.353 -3.211 7.77 1 96.44 31 GLU B O 1
ATOM 1463 N N . GLN B 1 32 ? -0.943 -4.43 6.047 1 96.31 32 GLN B N 1
ATOM 1464 C CA . GLN B 1 32 ? 0.447 -4.75 5.738 1 96.31 32 GLN B CA 1
ATOM 1465 C C . GLN B 1 32 ? 1.198 -3.523 5.234 1 96.31 32 GLN B C 1
ATOM 1467 O O . GLN B 1 32 ? 2.357 -3.305 5.594 1 96.31 32 GLN B O 1
ATOM 1472 N N . ILE B 1 33 ? 0.581 -2.707 4.473 1 97.62 33 ILE B N 1
ATOM 1473 C CA . ILE B 1 33 ? 1.193 -1.447 4.066 1 97.62 33 ILE B CA 1
ATOM 1474 C C . ILE B 1 33 ? 1.354 -0.533 5.277 1 97.62 33 ILE B C 1
ATOM 1476 O O . ILE B 1 33 ? 2.396 0.103 5.449 1 97.62 33 ILE B O 1
ATOM 1480 N N . SER B 1 34 ? 0.348 -0.507 6.09 1 98.06 34 SER B N 1
ATOM 1481 C CA . SER B 1 34 ? 0.367 0.326 7.285 1 98.06 34 SER B CA 1
ATOM 1482 C C . SER B 1 34 ? 1.517 -0.062 8.211 1 98.06 34 SER B C 1
ATOM 1484 O O . SER B 1 34 ? 2.08 0.791 8.898 1 98.06 34 SER B O 1
ATOM 1486 N N . SER B 1 35 ? 1.829 -1.3 8.188 1 97.69 35 SER B N 1
ATOM 1487 C CA . SER B 1 35 ? 2.863 -1.796 9.086 1 97.69 35 SER B CA 1
ATOM 1488 C C . SER B 1 35 ? 4.234 -1.241 8.719 1 97.69 35 SER B C 1
ATOM 1490 O O . SER B 1 35 ? 5.172 -1.308 9.516 1 97.69 35 SER B O 1
ATOM 1492 N N . LEU B 1 36 ? 4.332 -0.669 7.566 1 98 36 LEU B N 1
ATOM 1493 C CA . LEU B 1 36 ? 5.594 -0.088 7.117 1 98 36 LEU B CA 1
ATOM 1494 C C . LEU B 1 36 ? 5.816 1.282 7.75 1 98 36 LEU B C 1
ATOM 1496 O O . LEU B 1 36 ? 6.934 1.802 7.738 1 98 36 LEU B O 1
ATOM 1500 N N . TYR B 1 37 ? 4.785 1.873 8.297 1 98.19 37 TYR B N 1
ATOM 1501 C CA . TYR B 1 37 ? 4.875 3.197 8.898 1 98.19 37 TYR B CA 1
ATOM 1502 C C . TYR B 1 37 ? 5.902 3.213 10.023 1 98.19 37 TYR B C 1
ATOM 1504 O O . TYR B 1 37 ? 5.789 2.455 10.992 1 98.19 37 TYR B O 1
ATOM 1512 N N . LEU B 1 38 ? 6.918 4.031 9.828 1 97.06 38 LEU B N 1
ATOM 1513 C CA . LEU B 1 38 ? 8.023 4.246 10.758 1 97.06 38 LEU B CA 1
ATOM 1514 C C . LEU B 1 38 ? 8.75 2.938 11.047 1 97.06 38 LEU B C 1
ATOM 1516 O O . LEU B 1 38 ? 9.305 2.762 12.133 1 97.06 38 LEU B O 1
ATOM 1520 N N . ASN B 1 39 ? 8.547 2.006 10.188 1 94.38 39 ASN B N 1
ATOM 1521 C CA . ASN B 1 39 ? 9.297 0.755 10.234 1 94.38 39 ASN B CA 1
ATOM 1522 C C . ASN B 1 39 ? 10.578 0.839 9.406 1 94.38 39 ASN B C 1
ATOM 1524 O O . ASN B 1 39 ? 10.531 1.151 8.219 1 94.38 39 ASN B O 1
ATOM 1528 N N . GLU B 1 40 ? 11.641 0.572 9.992 1 93 40 GLU B N 1
ATOM 1529 C CA . GLU B 1 40 ? 12.922 0.694 9.32 1 93 40 GLU B CA 1
ATOM 1530 C C . GLU B 1 40 ? 13.172 -0.486 8.383 1 93 40 GLU B C 1
ATOM 1532 O O . GLU B 1 40 ? 14.062 -0.434 7.531 1 93 40 GLU B O 1
ATOM 1537 N N . ASP B 1 41 ? 12.289 -1.406 8.625 1 88.12 41 ASP B N 1
ATOM 1538 C CA . ASP B 1 41 ? 12.422 -2.572 7.758 1 88.12 41 ASP B CA 1
ATOM 1539 C C . ASP B 1 41 ? 12.164 -2.207 6.297 1 88.12 41 ASP B C 1
ATOM 1541 O O . ASP B 1 41 ? 11.188 -1.519 5.988 1 88.12 41 ASP B O 1
ATOM 1545 N N . CYS B 1 42 ? 13.016 -2.453 5.418 1 90.12 42 CYS B N 1
ATOM 1546 C CA . CYS B 1 42 ? 12.898 -2.291 3.975 1 90.12 42 CYS B CA 1
ATOM 1547 C C . CYS B 1 42 ? 12.922 -0.818 3.586 1 90.12 42 CYS B C 1
ATOM 1549 O O . CYS B 1 42 ? 12.633 -0.468 2.441 1 90.12 42 CYS B O 1
ATOM 1551 N N . SER B 1 43 ? 13.102 0.047 4.625 1 94.31 43 SER B N 1
ATOM 1552 C CA . SER B 1 43 ? 13.18 1.465 4.289 1 94.31 43 SER B CA 1
ATOM 1553 C C . SER B 1 43 ? 14.383 1.756 3.4 1 94.31 43 SER B C 1
ATOM 1555 O O . SER B 1 43 ? 15.43 1.109 3.525 1 94.31 43 SER B O 1
ATOM 1557 N N . ASP B 1 44 ? 14.242 2.676 2.484 1 92.75 44 ASP B N 1
ATOM 1558 C CA . ASP B 1 44 ? 15.328 2.986 1.56 1 92.75 44 ASP B CA 1
ATOM 1559 C C . ASP B 1 44 ? 15.609 4.484 1.527 1 92.75 44 ASP B C 1
ATOM 1561 O O . ASP B 1 44 ? 16.422 4.953 0.723 1 92.75 44 ASP B O 1
ATOM 1565 N N . LEU B 1 45 ? 14.992 5.191 2.387 1 95.12 45 LEU B N 1
ATOM 1566 C CA . LEU B 1 45 ? 15.18 6.637 2.471 1 95.12 45 LEU B CA 1
ATOM 1567 C C . LEU B 1 45 ? 14.875 7.141 3.879 1 95.12 45 LEU B C 1
ATOM 1569 O O . LEU B 1 45 ? 13.992 6.609 4.555 1 95.12 45 LEU B O 1
ATOM 1573 N N . THR B 1 46 ? 15.656 8.055 4.301 1 97.12 46 THR B N 1
ATOM 1574 C CA . THR B 1 46 ? 15.367 8.766 5.543 1 97.12 46 THR B CA 1
ATOM 1575 C C . THR B 1 46 ? 15.078 10.234 5.266 1 97.12 46 THR B C 1
ATOM 1577 O O . THR B 1 46 ? 15.883 10.922 4.625 1 97.12 46 THR B O 1
ATOM 1580 N N . LEU B 1 47 ? 14.016 10.703 5.758 1 96.75 47 LEU B N 1
ATOM 1581 C CA . LEU B 1 47 ? 13.695 12.125 5.668 1 96.75 47 LEU B CA 1
ATOM 1582 C C . LEU B 1 47 ? 14.016 12.836 6.98 1 96.75 47 LEU B C 1
ATOM 1584 O O . LEU B 1 47 ? 13.625 12.367 8.055 1 96.75 47 LEU B O 1
ATOM 1588 N N . ILE B 1 48 ? 14.719 13.875 6.836 1 97.62 48 ILE B N 1
ATOM 1589 C CA . ILE B 1 48 ? 15.039 14.703 7.996 1 97.62 48 ILE B CA 1
ATOM 1590 C C . ILE B 1 48 ? 14.156 15.945 8.008 1 97.62 48 ILE B C 1
ATOM 1592 O O . ILE B 1 48 ? 14.172 16.734 7.055 1 97.62 48 ILE B O 1
ATOM 1596 N N . VAL B 1 49 ? 13.391 16.062 9.023 1 97.56 49 VAL B N 1
ATOM 1597 C CA . VAL B 1 49 ? 12.5 17.203 9.211 1 97.56 49 VAL B CA 1
ATOM 1598 C C . VAL B 1 49 ? 12.773 17.859 10.562 1 97.56 49 VAL B C 1
ATOM 1600 O O . VAL B 1 49 ? 12.492 17.297 11.617 1 97.56 49 VAL B O 1
ATOM 1603 N N . GLU B 1 50 ? 13.258 19.078 10.445 1 97 50 GLU B N 1
ATOM 1604 C CA . GLU B 1 50 ? 13.766 19.734 11.648 1 97 50 GLU B CA 1
ATOM 1605 C C . GLU B 1 50 ? 14.781 18.859 12.367 1 97 50 GLU B C 1
ATOM 1607 O O . GLU B 1 50 ? 15.828 18.516 11.812 1 97 50 GLU B O 1
ATOM 1612 N N . ASP B 1 51 ? 14.516 18.359 13.539 1 95.06 51 ASP B N 1
ATOM 1613 C CA . ASP B 1 51 ? 15.469 17.547 14.281 1 95.06 51 ASP B CA 1
ATOM 1614 C C . ASP B 1 51 ? 15.016 16.094 14.336 1 95.06 51 ASP B C 1
ATOM 1616 O O . ASP B 1 51 ? 15.555 15.289 15.109 1 95.06 51 ASP B O 1
ATOM 1620 N N . GLN B 1 52 ? 14.102 15.781 13.492 1 97.75 52 GLN B N 1
ATOM 1621 C CA . GLN B 1 52 ? 13.57 14.422 13.508 1 97.75 52 GLN B CA 1
ATOM 1622 C C . GLN B 1 52 ? 13.906 13.68 12.219 1 97.75 52 GLN B C 1
ATOM 1624 O O . GLN B 1 52 ? 13.977 14.289 11.148 1 97.75 52 GLN B O 1
ATOM 1629 N N . ARG B 1 53 ? 14.141 12.367 12.43 1 97.38 53 ARG B N 1
ATOM 1630 C CA . ARG B 1 53 ? 14.461 11.477 11.32 1 97.38 53 ARG B CA 1
ATOM 1631 C C . ARG B 1 53 ? 13.344 10.469 11.086 1 97.38 53 ARG B C 1
ATOM 1633 O O . ARG B 1 53 ? 12.914 9.781 12.016 1 97.38 53 ARG B O 1
ATOM 1640 N N . PHE B 1 54 ? 12.883 10.344 9.836 1 98.12 54 PHE B N 1
ATOM 1641 C CA . PHE B 1 54 ? 11.789 9.445 9.492 1 98.12 54 PHE B CA 1
ATOM 1642 C C . PHE B 1 54 ? 12.219 8.445 8.43 1 98.12 54 PHE B C 1
ATOM 1644 O O . PHE B 1 54 ? 12.43 8.812 7.273 1 98.12 54 PHE B O 1
ATOM 1651 N N . PRO B 1 55 ? 12.414 7.172 8.836 1 97.94 55 PRO B N 1
ATOM 1652 C CA . PRO B 1 55 ? 12.594 6.172 7.781 1 97.94 55 PRO B CA 1
ATOM 1653 C C . PRO B 1 55 ? 11.359 6.02 6.898 1 97.94 55 PRO B C 1
ATOM 1655 O O . PRO B 1 55 ? 10.242 5.93 7.406 1 97.94 55 PRO B O 1
ATOM 1658 N N . VAL B 1 56 ? 11.609 6.055 5.586 1 97.5 56 VAL B N 1
ATOM 1659 C CA . VAL B 1 56 ? 10.484 5.984 4.668 1 97.5 56 VAL B CA 1
ATOM 1660 C C . VAL B 1 56 ? 10.828 5.086 3.484 1 97.5 56 VAL B C 1
ATOM 1662 O O . VAL B 1 56 ? 11.953 4.574 3.396 1 97.5 56 VAL B O 1
ATOM 1665 N N . HIS B 1 57 ? 9.875 4.812 2.699 1 96.75 57 HIS B N 1
ATOM 1666 C CA . HIS B 1 57 ? 9.984 4.008 1.489 1 96.75 57 HIS B CA 1
ATOM 1667 C C . HIS B 1 57 ? 9.664 4.832 0.247 1 96.75 57 HIS B C 1
ATOM 1669 O O . HIS B 1 57 ? 8.555 5.344 0.108 1 96.75 57 HIS B O 1
ATOM 1675 N N . ARG B 1 58 ? 10.609 4.906 -0.62 1 95.44 58 ARG B N 1
ATOM 1676 C CA . ARG B 1 58 ? 10.477 5.773 -1.786 1 95.44 58 ARG B CA 1
ATOM 1677 C C . ARG B 1 58 ? 9.211 5.445 -2.572 1 95.44 58 ARG B C 1
ATOM 1679 O O . ARG B 1 58 ? 8.453 6.344 -2.939 1 95.44 58 ARG B O 1
ATOM 1686 N N . VAL B 1 59 ? 8.953 4.199 -2.779 1 95.94 59 VAL B N 1
ATOM 1687 C CA . VAL B 1 59 ? 7.852 3.775 -3.641 1 95.94 59 VAL B CA 1
ATOM 1688 C C . VAL B 1 59 ? 6.52 4.168 -3.006 1 95.94 59 VAL B C 1
ATOM 1690 O O . VAL B 1 59 ? 5.594 4.586 -3.703 1 95.94 59 VAL B O 1
ATOM 1693 N N . ILE B 1 60 ? 6.367 4 -1.729 1 97.25 60 ILE B N 1
ATOM 1694 C CA . ILE B 1 60 ? 5.133 4.336 -1.031 1 97.25 60 ILE B CA 1
ATOM 1695 C C . ILE B 1 60 ? 4.887 5.84 -1.108 1 97.25 60 ILE B C 1
ATOM 1697 O O . ILE B 1 60 ? 3.783 6.281 -1.432 1 97.25 60 ILE B O 1
ATOM 1701 N N . LEU B 1 61 ? 5.949 6.617 -0.827 1 96.12 61 LEU B N 1
ATOM 1702 C CA . LEU B 1 61 ? 5.824 8.07 -0.903 1 96.12 61 LEU B CA 1
ATOM 1703 C C . LEU B 1 61 ? 5.434 8.508 -2.311 1 96.12 61 LEU B C 1
ATOM 1705 O O . LEU B 1 61 ? 4.531 9.328 -2.482 1 96.12 61 LEU B O 1
ATOM 1709 N N . ALA B 1 62 ? 6.102 7.918 -3.279 1 95.31 62 ALA B N 1
ATOM 1710 C CA . ALA B 1 62 ? 5.883 8.305 -4.672 1 95.31 62 ALA B CA 1
ATOM 1711 C C . ALA B 1 62 ? 4.477 7.93 -5.129 1 95.31 62 ALA B C 1
ATOM 1713 O O . ALA B 1 62 ? 3.848 8.672 -5.891 1 95.31 62 ALA B O 1
ATOM 1714 N N . ALA B 1 63 ? 4.004 6.816 -4.688 1 95.94 63 ALA B N 1
ATOM 1715 C CA . ALA B 1 63 ? 2.678 6.348 -5.082 1 95.94 63 ALA B CA 1
ATOM 1716 C C . ALA B 1 63 ? 1.585 7.227 -4.484 1 95.94 63 ALA B C 1
ATOM 1718 O O . ALA B 1 63 ? 0.526 7.41 -5.09 1 95.94 63 ALA B O 1
ATOM 1719 N N . ARG B 1 64 ? 1.862 7.789 -3.322 1 95.56 64 ARG B N 1
ATOM 1720 C CA . ARG B 1 64 ? 0.798 8.438 -2.561 1 95.56 64 ARG B CA 1
ATOM 1721 C C . ARG B 1 64 ? 0.875 9.953 -2.689 1 95.56 64 ARG B C 1
ATOM 1723 O O . ARG B 1 64 ? -0.066 10.656 -2.324 1 95.56 64 ARG B O 1
ATOM 1730 N N . SER B 1 65 ? 1.944 10.484 -3.225 1 95.06 65 SER B N 1
ATOM 1731 C CA . SER B 1 65 ? 2.146 11.93 -3.324 1 95.06 65 SER B CA 1
ATOM 1732 C C . SER B 1 65 ? 2.861 12.297 -4.621 1 95.06 65 SER B C 1
ATOM 1734 O O . SER B 1 65 ? 3.984 11.852 -4.863 1 95.06 65 SER B O 1
ATOM 1736 N N . ILE B 1 66 ? 2.266 13.188 -5.375 1 91.81 66 ILE B N 1
ATOM 1737 C CA . ILE B 1 66 ? 2.85 13.656 -6.629 1 91.81 66 ILE B CA 1
ATOM 1738 C C . ILE B 1 66 ? 4.152 14.398 -6.348 1 91.81 66 ILE B C 1
ATOM 1740 O O . ILE B 1 66 ? 5.109 14.297 -7.117 1 91.81 66 ILE B O 1
ATOM 1744 N N . TYR B 1 67 ? 4.176 15.133 -5.297 1 93.06 67 TYR B N 1
ATOM 1745 C CA . TYR B 1 67 ? 5.371 15.867 -4.902 1 93.06 67 TYR B CA 1
ATOM 1746 C C . TYR B 1 67 ? 6.539 14.922 -4.664 1 93.06 67 TYR B C 1
ATOM 1748 O O . TYR B 1 67 ? 7.621 15.109 -5.227 1 93.06 67 TYR B O 1
ATOM 1756 N N . PHE B 1 68 ? 6.344 13.906 -3.924 1 94.06 68 PHE B N 1
ATOM 1757 C CA . PHE B 1 68 ? 7.414 12.969 -3.615 1 94.06 68 PHE B CA 1
ATOM 1758 C C . PHE B 1 68 ? 7.758 12.117 -4.832 1 94.06 68 PHE B C 1
ATOM 1760 O O . PHE B 1 68 ? 8.914 11.742 -5.023 1 94.06 68 PHE B O 1
ATOM 1767 N N . HIS B 1 69 ? 6.75 11.852 -5.645 1 94 69 HIS B N 1
ATOM 1768 C CA . HIS B 1 69 ? 7.043 11.164 -6.898 1 94 69 HIS B CA 1
ATOM 1769 C C . HIS B 1 69 ? 8.031 11.953 -7.742 1 94 69 HIS B C 1
ATOM 1771 O O . HIS B 1 69 ? 9.031 11.406 -8.219 1 94 69 HIS B O 1
ATOM 1777 N N . ALA B 1 70 ? 7.82 13.195 -7.914 1 91.94 70 ALA B N 1
ATOM 1778 C CA . ALA B 1 70 ? 8.688 14.07 -8.695 1 91.94 70 ALA B CA 1
ATOM 1779 C C . ALA B 1 70 ? 10.07 14.18 -8.062 1 91.94 70 ALA B C 1
ATOM 1781 O O . ALA B 1 70 ? 11.086 14.062 -8.75 1 91.94 70 ALA B O 1
ATOM 1782 N N . MET B 1 71 ? 10.102 14.367 -6.797 1 90.62 71 MET B N 1
ATOM 1783 C CA . MET B 1 71 ? 11.352 14.57 -6.07 1 90.62 71 MET B CA 1
ATOM 1784 C C . MET B 1 71 ? 12.242 13.336 -6.148 1 90.62 71 MET B C 1
ATOM 1786 O O . MET B 1 71 ? 13.453 13.445 -6.332 1 90.62 71 MET B O 1
ATOM 1790 N N . LEU B 1 72 ? 11.617 12.188 -6.121 1 91.75 72 LEU B N 1
ATOM 1791 C CA . LEU B 1 72 ? 12.406 10.977 -5.91 1 91.75 72 LEU B CA 1
ATOM 1792 C C . LEU B 1 72 ? 12.648 10.258 -7.23 1 91.75 72 LEU B C 1
ATOM 1794 O O . LEU B 1 72 ? 13.625 9.516 -7.367 1 91.75 72 LEU B O 1
ATOM 1798 N N . PHE B 1 73 ? 11.719 10.438 -8.203 1 89.5 73 PHE B N 1
ATOM 1799 C CA . PHE B 1 73 ? 11.836 9.594 -9.391 1 89.5 73 PHE B CA 1
ATOM 1800 C C . PHE B 1 73 ? 11.93 10.445 -10.648 1 89.5 73 PHE B C 1
ATOM 1802 O O . PHE B 1 73 ? 12.25 9.93 -11.727 1 89.5 73 PHE B O 1
ATOM 1809 N N . CYS B 1 74 ? 11.508 11.555 -10.703 1 83.81 74 CYS B N 1
ATOM 1810 C CA . CYS B 1 74 ? 11.586 12.406 -11.883 1 83.81 74 CYS B CA 1
ATOM 1811 C C . CYS B 1 74 ? 12.719 13.422 -11.75 1 83.81 74 CYS B C 1
ATOM 1813 O O . CYS B 1 74 ? 13.102 14.055 -12.734 1 83.81 74 CYS B O 1
ATOM 1815 N N . GLY B 1 75 ? 13.109 13.836 -10.555 1 72.06 75 GLY B N 1
ATOM 1816 C CA . GLY B 1 75 ? 14.109 14.867 -10.297 1 72.06 75 GLY B CA 1
ATOM 1817 C C . GLY B 1 75 ? 15.523 14.414 -10.578 1 72.06 75 GLY B C 1
ATOM 1818 O O . GLY B 1 75 ? 15.781 13.211 -10.719 1 72.06 75 GLY B O 1
ATOM 1819 N N . MET B 1 76 ? 16.344 15.297 -11.133 1 58.16 76 MET B N 1
ATOM 1820 C CA . MET B 1 76 ? 17.734 15.086 -11.531 1 58.16 76 MET B CA 1
ATOM 1821 C C . MET B 1 76 ? 18.562 14.602 -10.352 1 58.16 76 MET B C 1
ATOM 1823 O O . MET B 1 76 ? 19.75 14.281 -10.516 1 58.16 76 MET B O 1
ATOM 1827 N N . ARG B 1 77 ? 18.453 15.375 -9.281 1 54.22 77 ARG B N 1
ATOM 1828 C CA . ARG B 1 77 ? 19.594 15.258 -8.375 1 54.22 77 ARG B CA 1
ATOM 1829 C C . ARG B 1 77 ? 19.812 13.812 -7.957 1 54.22 77 ARG B C 1
ATOM 1831 O O . ARG B 1 77 ? 19.016 12.93 -8.305 1 54.22 77 ARG B O 1
ATOM 1838 N N . GLU B 1 78 ? 20.5 13.469 -6.758 1 50.97 78 GLU B N 1
ATOM 1839 C CA . GLU B 1 78 ? 21.219 12.289 -6.285 1 50.97 78 GLU B CA 1
ATOM 1840 C C . GLU B 1 78 ? 20.25 11.219 -5.789 1 50.97 78 GLU B C 1
ATOM 1842 O O . GLU B 1 78 ? 19.891 11.203 -4.609 1 50.97 78 GLU B O 1
ATOM 1847 N N . THR B 1 79 ? 19.203 10.844 -6.656 1 55.91 79 THR B N 1
ATOM 1848 C CA . THR B 1 79 ? 18.281 9.734 -6.453 1 55.91 79 THR B CA 1
ATOM 1849 C C . THR B 1 79 ? 18.922 8.664 -5.566 1 55.91 79 THR B C 1
ATOM 1851 O O . THR B 1 79 ? 18.203 7.953 -4.848 1 55.91 79 THR B O 1
ATOM 1854 N N . ASN B 1 80 ? 20.156 8.742 -5.512 1 63.41 80 ASN B N 1
ATOM 1855 C CA . ASN B 1 80 ? 20.859 7.668 -4.809 1 63.41 80 ASN B CA 1
ATOM 1856 C C . ASN B 1 80 ? 21.172 8.055 -3.363 1 63.41 80 ASN B C 1
ATOM 1858 O O . ASN B 1 80 ? 21.875 7.332 -2.662 1 63.41 80 ASN B O 1
ATOM 1862 N N . GLU B 1 81 ? 20.562 9.227 -2.977 1 78.44 81 GLU B N 1
ATOM 1863 C CA . GLU B 1 81 ? 20.797 9.625 -1.592 1 78.44 81 GLU B CA 1
ATOM 1864 C C . GLU B 1 81 ? 19.859 8.867 -0.641 1 78.44 81 GLU B C 1
ATOM 1866 O O . GLU B 1 81 ? 18.688 8.648 -0.955 1 78.44 81 GLU B O 1
ATOM 1871 N N . ASN B 1 82 ? 20.453 8.539 0.431 1 89.25 82 ASN B N 1
ATOM 1872 C CA . ASN B 1 82 ? 19.688 7.797 1.42 1 89.25 82 ASN B CA 1
ATOM 1873 C C . ASN B 1 82 ? 19.094 8.719 2.486 1 89.25 82 ASN B C 1
ATOM 1875 O O . ASN B 1 82 ? 18.406 8.258 3.395 1 89.25 82 ASN B O 1
ATOM 1879 N N . GLU B 1 83 ? 19.438 10.039 2.338 1 94.31 83 GLU B N 1
ATOM 1880 C CA . GLU B 1 83 ? 18.875 11.016 3.264 1 94.31 83 GLU B CA 1
ATOM 1881 C C . GLU B 1 83 ? 18.5 12.305 2.541 1 94.31 83 GLU B C 1
ATOM 1883 O O . GLU B 1 83 ? 19.25 12.789 1.69 1 94.31 83 GLU B O 1
ATOM 1888 N N . ILE B 1 84 ? 17.375 12.844 2.852 1 94.19 84 ILE B N 1
ATOM 1889 C CA . ILE B 1 84 ? 16.922 14.117 2.307 1 94.19 84 ILE B CA 1
ATOM 1890 C C . ILE B 1 84 ? 16.359 14.984 3.428 1 94.19 84 ILE B C 1
ATOM 1892 O O . ILE B 1 84 ? 15.562 14.516 4.25 1 94.19 84 ILE B O 1
ATOM 1896 N N . THR B 1 85 ? 16.781 16.203 3.475 1 95.69 85 THR B N 1
ATOM 1897 C CA . THR B 1 85 ? 16.281 17.156 4.449 1 95.69 85 THR B CA 1
ATOM 1898 C C . THR B 1 85 ? 15.141 17.984 3.852 1 95.69 85 THR B C 1
ATOM 1900 O O . THR B 1 85 ? 15.289 18.562 2.777 1 95.69 85 THR B O 1
ATOM 1903 N N . LEU B 1 86 ? 14.039 17.906 4.512 1 95.81 86 LEU B N 1
ATOM 1904 C CA . LEU B 1 86 ? 12.93 18.781 4.125 1 95.81 86 LEU B CA 1
ATOM 1905 C C . LEU B 1 86 ? 12.945 20.078 4.914 1 95.81 86 LEU B C 1
ATOM 1907 O O . LEU B 1 86 ? 12.891 20.062 6.148 1 95.81 86 LEU B O 1
ATOM 1911 N N . VAL B 1 87 ? 12.914 21.125 4.188 1 94.5 87 VAL B N 1
ATOM 1912 C CA . VAL B 1 87 ? 13.023 22.438 4.82 1 94.5 87 VAL B CA 1
ATOM 1913 C C . VAL B 1 87 ? 11.633 23.047 4.984 1 94.5 87 VAL B C 1
ATOM 1915 O O . VAL B 1 87 ? 10.703 22.688 4.258 1 94.5 87 VAL B O 1
ATOM 1918 N N . ASP B 1 88 ? 11.484 24 5.938 1 93.12 88 ASP B N 1
ATOM 1919 C CA . ASP B 1 88 ? 10.242 24.734 6.168 1 93.12 88 ASP B CA 1
ATOM 1920 C C . ASP B 1 88 ? 9.062 23.781 6.367 1 93.12 88 ASP B C 1
ATOM 1922 O O . ASP B 1 88 ? 8.008 23.953 5.766 1 93.12 88 ASP B O 1
ATOM 1926 N N . THR B 1 89 ? 9.336 22.75 7.102 1 95.94 89 THR B N 1
ATOM 1927 C CA . THR B 1 89 ? 8.344 21.719 7.355 1 95.94 89 THR B CA 1
ATOM 1928 C C . THR B 1 89 ? 8.258 21.391 8.844 1 95.94 89 THR B C 1
ATOM 1930 O O . THR B 1 89 ? 9.227 20.906 9.43 1 95.94 89 THR B O 1
ATOM 1933 N N . PRO B 1 90 ? 7.168 21.75 9.43 1 96.44 90 PRO B N 1
ATOM 1934 C CA . PRO B 1 90 ? 7.027 21.375 10.836 1 96.44 90 PRO B CA 1
ATOM 1935 C C . PRO B 1 90 ? 6.992 19.859 11.047 1 96.44 90 PRO B C 1
ATOM 1937 O O . PRO B 1 90 ? 6.207 19.156 10.398 1 96.44 90 PRO B O 1
ATOM 1940 N N . ALA B 1 91 ? 7.695 19.375 12.023 1 97.19 91 ALA B N 1
ATOM 1941 C CA . ALA B 1 91 ? 7.945 17.953 12.18 1 97.19 91 ALA B CA 1
ATOM 1942 C C . ALA B 1 91 ? 6.676 17.219 12.609 1 97.19 91 ALA B C 1
ATOM 1944 O O . ALA B 1 91 ? 6.359 16.141 12.086 1 97.19 91 ALA B O 1
ATOM 1945 N N . ASP B 1 92 ? 5.984 17.766 13.531 1 96.12 92 ASP B N 1
ATOM 1946 C CA . ASP B 1 92 ? 4.801 17.094 14.047 1 96.12 92 ASP B CA 1
ATOM 1947 C C . ASP B 1 92 ? 3.711 16.984 12.984 1 96.12 92 ASP B C 1
ATOM 1949 O O . ASP B 1 92 ? 3.033 15.961 12.875 1 96.12 92 ASP B O 1
ATOM 1953 N N . ALA B 1 93 ? 3.547 18.016 12.227 1 96 93 ALA B N 1
ATOM 1954 C CA . ALA B 1 93 ? 2.574 18 11.141 1 96 93 ALA B CA 1
ATOM 1955 C C . ALA B 1 93 ? 2.969 16.984 10.062 1 96 93 ALA B C 1
ATOM 1957 O O . ALA B 1 93 ? 2.115 16.281 9.531 1 96 93 ALA B O 1
ATOM 1958 N N . PHE B 1 94 ? 4.258 16.969 9.82 1 97.38 94 PHE B N 1
ATOM 1959 C CA . PHE B 1 94 ? 4.75 16.016 8.836 1 97.38 94 PHE B CA 1
ATOM 1960 C C . PHE B 1 94 ? 4.512 14.586 9.289 1 97.38 94 PHE B C 1
ATOM 1962 O O . PHE B 1 94 ? 4.086 13.734 8.508 1 97.38 94 PHE B O 1
ATOM 1969 N N . LYS B 1 95 ? 4.797 14.336 10.516 1 97.31 95 LYS B N 1
ATOM 1970 C CA . LYS B 1 95 ? 4.594 13.008 11.078 1 97.31 95 LYS B CA 1
ATOM 1971 C C . LYS B 1 95 ? 3.143 12.562 10.93 1 97.31 95 LYS B C 1
ATOM 1973 O O . LYS B 1 95 ? 2.873 11.414 10.57 1 97.31 95 LYS B O 1
ATOM 1978 N N . ALA B 1 96 ? 2.223 13.453 11.164 1 95.25 96 ALA B N 1
ATOM 1979 C CA . ALA B 1 96 ? 0.801 13.156 11.016 1 95.25 96 ALA B CA 1
ATOM 1980 C C . ALA B 1 96 ? 0.452 12.852 9.562 1 95.25 96 ALA B C 1
ATOM 1982 O O . ALA B 1 96 ? -0.294 11.914 9.281 1 95.25 96 ALA B O 1
ATOM 1983 N N . LEU B 1 97 ? 1.004 13.617 8.688 1 96.31 97 LEU B N 1
ATOM 1984 C CA . LEU B 1 97 ? 0.763 13.406 7.266 1 96.31 97 LEU B CA 1
ATOM 1985 C C . LEU B 1 97 ? 1.391 12.102 6.797 1 96.31 97 LEU B C 1
ATOM 1987 O O . LEU B 1 97 ? 0.801 11.375 5.988 1 96.31 97 LEU B O 1
ATOM 1991 N N . LEU B 1 98 ? 2.586 11.836 7.297 1 97.94 98 LEU B N 1
ATOM 1992 C CA . LEU B 1 98 ? 3.273 10.594 6.969 1 97.94 98 LEU B CA 1
ATOM 1993 C C . LEU B 1 98 ? 2.436 9.383 7.375 1 97.94 98 LEU B C 1
ATOM 1995 O O . LEU B 1 98 ? 2.338 8.406 6.625 1 97.94 98 LEU B O 1
ATOM 1999 N N . LYS B 1 99 ? 1.84 9.477 8.531 1 97 99 LYS B N 1
ATOM 2000 C CA . LYS B 1 99 ? 0.951 8.406 8.984 1 97 99 LYS B CA 1
ATOM 2001 C C . LYS B 1 99 ? -0.199 8.203 8 1 97 99 LYS B C 1
ATOM 2003 O O . LYS B 1 99 ? -0.53 7.066 7.652 1 97 99 LYS B O 1
ATOM 2008 N N . TYR B 1 100 ? -0.728 9.266 7.539 1 96.12 100 TYR B N 1
ATOM 2009 C CA . TYR B 1 100 ? -1.794 9.188 6.547 1 96.12 100 TYR B CA 1
ATOM 2010 C C . TYR B 1 100 ? -1.309 8.508 5.277 1 96.12 100 TYR B C 1
ATOM 2012 O O . TYR B 1 100 ? -2.021 7.68 4.699 1 96.12 100 TYR B O 1
ATOM 2020 N N . ILE B 1 101 ? -0.165 8.82 4.855 1 97.69 101 ILE B N 1
ATOM 2021 C CA . ILE B 1 101 ? 0.393 8.273 3.625 1 97.69 101 ILE B CA 1
ATOM 2022 C C . ILE B 1 101 ? 0.427 6.746 3.705 1 97.69 101 ILE B C 1
ATOM 2024 O O . ILE B 1 101 ? 0.079 6.059 2.742 1 97.69 101 ILE B O 1
ATOM 2028 N N . TYR B 1 102 ? 0.744 6.246 4.859 1 97.94 102 TYR B N 1
ATOM 2029 C CA . TYR B 1 102 ? 0.953 4.809 4.988 1 97.94 102 TYR B CA 1
ATOM 2030 C C . TYR B 1 102 ? -0.347 4.098 5.348 1 97.94 102 TYR B C 1
ATOM 2032 O O . TYR B 1 102 ? -0.531 2.922 5.02 1 97.94 102 TYR B O 1
ATOM 2040 N N . THR B 1 103 ? -1.271 4.777 5.969 1 97.25 103 THR B N 1
ATOM 2041 C CA . THR B 1 103 ? -2.387 4.055 6.566 1 97.25 103 THR B CA 1
ATOM 2042 C C . THR B 1 103 ? -3.705 4.453 5.91 1 97.25 103 THR B C 1
ATOM 2044 O O . THR B 1 103 ? -4.703 3.742 6.031 1 97.25 103 THR B O 1
ATOM 2047 N N . GLY B 1 104 ? -3.729 5.602 5.32 1 94.88 104 GLY B N 1
ATOM 2048 C CA . GLY B 1 104 ? -4.98 6.137 4.812 1 94.88 104 GLY B CA 1
ATOM 2049 C C . GLY B 1 104 ? -5.891 6.668 5.906 1 94.88 104 GLY B C 1
ATOM 2050 O O . GLY B 1 104 ? -7.062 6.953 5.66 1 94.88 104 GLY B O 1
ATOM 2051 N N . LYS B 1 105 ? -5.352 6.82 7.09 1 92.94 105 LYS B N 1
ATOM 2052 C CA . LYS B 1 105 ? -6.16 7.266 8.219 1 92.94 105 LYS B CA 1
ATOM 2053 C C . LYS B 1 105 ? -5.691 8.625 8.727 1 92.94 105 LYS B C 1
ATOM 2055 O O . LYS B 1 105 ? -4.488 8.898 8.766 1 92.94 105 LYS B O 1
ATOM 2060 N N . LEU B 1 106 ? -6.66 9.445 8.945 1 88.5 106 LEU B N 1
ATOM 2061 C CA . LEU B 1 106 ? -6.406 10.758 9.539 1 88.5 106 LEU B CA 1
ATOM 2062 C C . LEU B 1 106 ? -7.086 10.875 10.898 1 88.5 106 LEU B C 1
ATOM 2064 O O . LEU B 1 106 ? -8.305 10.711 11.008 1 88.5 106 LEU B O 1
ATOM 2068 N N . GLN B 1 107 ? -6.387 10.992 12.008 1 85.75 107 GLN B N 1
ATOM 2069 C CA . GLN B 1 107 ? -6.969 11.195 13.328 1 85.75 107 GLN B CA 1
ATOM 2070 C C . GLN B 1 107 ? -6.91 12.664 13.734 1 85.75 107 GLN B C 1
ATOM 2072 O O . GLN B 1 107 ? -6.078 13.055 14.555 1 85.75 107 GLN B O 1
ATOM 2077 N N . LEU B 1 108 ? -7.832 13.43 13.258 1 87.19 108 LEU B N 1
ATOM 2078 C CA . LEU B 1 108 ? -7.793 14.875 13.414 1 87.19 108 LEU B CA 1
ATOM 2079 C C . LEU B 1 108 ? -8.367 15.297 14.758 1 87.19 108 LEU B C 1
ATOM 2081 O O . LEU B 1 108 ? -7.988 16.328 15.312 1 87.19 108 LEU B O 1
ATOM 2085 N N . LYS B 1 109 ? -9.305 14.555 15.312 1 82.81 109 LYS B N 1
ATOM 2086 C CA . LYS B 1 109 ? -10.039 14.938 16.516 1 82.81 109 LYS B CA 1
ATOM 2087 C C . LYS B 1 109 ? -9.102 15.07 17.703 1 82.81 109 LYS B C 1
ATOM 2089 O O . LYS B 1 109 ? -9.344 15.867 18.609 1 82.81 109 LYS B O 1
ATOM 2094 N N . SER B 1 110 ? -8.047 14.344 17.656 1 83.81 110 SER B N 1
ATOM 2095 C CA . SER B 1 110 ? -7.133 14.336 18.797 1 83.81 110 SER B CA 1
ATOM 2096 C C . SER B 1 110 ? -6.031 15.375 18.625 1 83.81 110 SER B C 1
ATOM 2098 O O . SER B 1 110 ? -5.219 15.586 19.531 1 83.81 110 SER B O 1
ATOM 2100 N N . LEU B 1 111 ? -6.145 16.125 17.562 1 85.75 111 LEU B N 1
ATOM 2101 C CA . LEU B 1 111 ? -5.051 17.031 17.266 1 85.75 111 LEU B CA 1
ATOM 2102 C C . LEU B 1 111 ? -5.414 18.469 17.672 1 85.75 111 LEU B C 1
ATOM 2104 O O . LEU B 1 111 ? -6.586 18.844 17.625 1 85.75 111 LEU B O 1
ATOM 2108 N N . LYS B 1 112 ? -4.391 19.203 18.109 1 89.19 112 LYS B N 1
ATOM 2109 C CA . LYS B 1 112 ? -4.555 20.625 18.391 1 89.19 112 LYS B CA 1
ATOM 2110 C C . LYS B 1 112 ? -4.793 21.422 17.109 1 89.19 112 LYS B C 1
ATOM 2112 O O . LYS B 1 112 ? -4.301 21.047 16.031 1 89.19 112 LYS B O 1
ATOM 2117 N N . LEU B 1 113 ? -5.449 22.531 17.297 1 88.44 113 LEU B N 1
ATOM 2118 C CA . LEU B 1 113 ? -5.809 23.375 16.156 1 88.44 113 LEU B CA 1
ATOM 2119 C C . LEU B 1 113 ? -4.562 23.812 15.391 1 88.44 113 LEU B C 1
ATOM 2121 O O . LEU B 1 113 ? -4.539 23.797 14.164 1 88.44 113 LEU B O 1
ATOM 2125 N N . ASP B 1 114 ? -3.539 24.172 16.094 1 91.62 114 ASP B N 1
ATOM 2126 C CA . ASP B 1 114 ? -2.32 24.656 15.445 1 91.62 114 ASP B CA 1
ATOM 2127 C C . ASP B 1 114 ? -1.688 23.562 14.578 1 91.62 114 ASP B C 1
ATOM 2129 O O . ASP B 1 114 ? -1.156 23.859 13.508 1 91.62 114 ASP B O 1
ATOM 2133 N N . LEU B 1 115 ? -1.779 22.406 15.008 1 93.25 115 LEU B N 1
ATOM 2134 C CA . LEU B 1 115 ? -1.229 21.281 14.25 1 93.25 115 LEU B CA 1
ATOM 2135 C C . LEU B 1 115 ? -2.047 21.031 12.992 1 93.25 115 LEU B C 1
ATOM 2137 O O . LEU B 1 115 ? -1.485 20.766 11.922 1 93.25 115 LEU B O 1
ATOM 2141 N N . VAL B 1 116 ? -3.285 21.141 13.156 1 92.06 116 VAL B N 1
ATOM 2142 C CA . VAL B 1 116 ? -4.168 20.922 12.016 1 92.06 116 VAL B CA 1
ATOM 2143 C C . VAL B 1 116 ? -3.906 21.969 10.945 1 92.06 116 VAL B C 1
ATOM 2145 O O . VAL B 1 116 ? -3.883 21.672 9.75 1 92.06 116 VAL B O 1
ATOM 2148 N N . LEU B 1 117 ? -3.68 23.156 11.414 1 91.94 117 LEU B N 1
ATOM 2149 C CA . LEU B 1 117 ? -3.385 24.234 10.477 1 91.94 117 LEU B CA 1
ATOM 2150 C C . LEU B 1 117 ? -2.049 24.016 9.781 1 91.94 117 LEU B C 1
ATOM 2152 O O . LEU B 1 117 ? -1.924 24.234 8.578 1 91.94 117 LEU B O 1
ATOM 2156 N N . ASP B 1 118 ? -1.079 23.594 10.531 1 94.81 118 ASP B N 1
ATOM 2157 C CA . ASP B 1 118 ? 0.21 23.25 9.945 1 94.81 118 ASP B CA 1
ATOM 2158 C C . ASP B 1 118 ? 0.055 22.125 8.914 1 94.81 118 ASP B C 1
ATOM 2160 O O . ASP B 1 118 ? 0.69 22.172 7.855 1 94.81 118 ASP B O 1
ATOM 2164 N N . MET B 1 119 ? -0.761 21.188 9.18 1 94.81 119 MET B N 1
ATOM 2165 C CA . MET B 1 119 ? -1.008 20.078 8.25 1 94.81 119 MET B CA 1
ATOM 2166 C C . MET B 1 119 ? -1.626 20.594 6.953 1 94.81 119 MET B C 1
ATOM 2168 O O . MET B 1 119 ? -1.276 20.125 5.867 1 94.81 119 MET B O 1
ATOM 2172 N N . LEU B 1 120 ? -2.52 21.531 7.082 1 93.19 120 LEU B N 1
ATOM 2173 C CA . LEU B 1 120 ? -3.154 22.094 5.895 1 93.19 120 LEU B CA 1
ATOM 2174 C C . LEU B 1 120 ? -2.115 22.703 4.961 1 9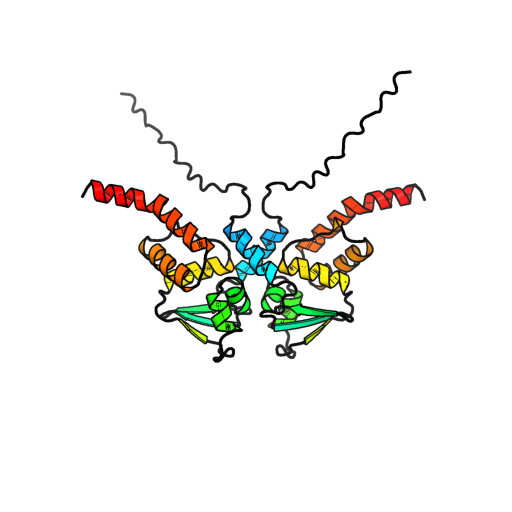3.19 120 LEU B C 1
ATOM 2176 O O . LEU B 1 120 ? -2.189 22.531 3.742 1 93.19 120 LEU B O 1
ATOM 2180 N N . GLY B 1 121 ? -1.167 23.422 5.531 1 93.75 121 GLY B N 1
ATOM 2181 C CA . GLY B 1 121 ? -0.074 23.953 4.73 1 93.75 121 GLY B CA 1
ATOM 2182 C C . GLY B 1 121 ? 0.711 22.875 4.004 1 93.75 121 GLY B C 1
ATOM 2183 O O . GLY B 1 121 ? 1.032 23.016 2.824 1 93.75 121 GLY B O 1
ATOM 2184 N N . LEU B 1 122 ? 0.967 21.781 4.629 1 95.56 122 LEU B N 1
ATOM 2185 C CA . LEU B 1 122 ? 1.736 20.688 4.047 1 95.56 122 LEU B CA 1
ATOM 2186 C C . LEU B 1 122 ? 0.919 19.953 2.994 1 95.56 122 LEU B C 1
ATOM 2188 O O . LEU B 1 122 ? 1.464 19.5 1.983 1 95.56 122 LEU B O 1
ATOM 2192 N N . VAL B 1 123 ? -0.311 19.797 3.27 1 94.44 123 VAL B N 1
ATOM 2193 C CA . VAL B 1 123 ? -1.21 19.141 2.322 1 94.44 123 VAL B CA 1
ATOM 2194 C C . VAL B 1 123 ? -1.159 19.875 0.979 1 94.44 123 VAL B C 1
ATOM 2196 O O . VAL B 1 123 ? -1.154 19.234 -0.077 1 94.44 123 VAL B O 1
ATOM 2199 N N . HIS B 1 124 ? -1.17 21.156 1.086 1 91.44 124 HIS B N 1
ATOM 2200 C CA . HIS B 1 124 ? -1.054 21.969 -0.121 1 91.44 124 HIS B CA 1
ATOM 2201 C C . HIS B 1 124 ? 0.32 21.797 -0.763 1 91.44 124 HIS B C 1
ATOM 2203 O O . HIS B 1 124 ? 0.422 21.578 -1.971 1 91.44 124 HIS B O 1
ATOM 2209 N N . LYS B 1 125 ? 1.29 21.844 0.002 1 92.31 125 LYS B N 1
ATOM 2210 C CA . LYS B 1 125 ? 2.67 21.75 -0.465 1 92.31 125 LYS B CA 1
ATOM 2211 C C . LYS B 1 125 ? 2.934 20.438 -1.17 1 92.31 125 LYS B C 1
ATOM 2213 O O . LYS B 1 125 ? 3.582 20.391 -2.219 1 92.31 125 LYS B O 1
ATOM 2218 N N . TYR B 1 126 ? 2.398 19.344 -0.603 1 92.44 126 TYR B N 1
ATOM 2219 C CA . TYR B 1 126 ? 2.729 18.016 -1.108 1 92.44 126 TYR B CA 1
ATOM 2220 C C . TYR B 1 126 ? 1.621 17.484 -2.012 1 92.44 126 TYR B C 1
ATOM 2222 O O . TYR B 1 126 ? 1.698 16.359 -2.502 1 92.44 126 TYR B O 1
ATOM 2230 N N . GLY B 1 127 ? 0.642 18.156 -2.227 1 88.62 127 GLY B N 1
ATOM 2231 C CA . GLY B 1 127 ? -0.339 17.891 -3.268 1 88.62 127 GLY B CA 1
ATOM 2232 C C . GLY B 1 127 ? -1.321 16.797 -2.893 1 88.62 127 GLY B C 1
ATOM 2233 O O . GLY B 1 127 ? -1.628 15.93 -3.709 1 88.62 127 GLY B O 1
ATOM 2234 N N . PHE B 1 128 ? -1.819 16.781 -1.746 1 91.88 128 PHE B N 1
ATOM 2235 C CA . PHE B 1 128 ? -2.861 15.852 -1.332 1 91.88 128 PHE B CA 1
ATOM 2236 C C . PHE B 1 128 ? -4.246 16.438 -1.571 1 91.88 128 PHE B C 1
ATOM 2238 O O . PHE B 1 128 ? -4.836 17.031 -0.667 1 91.88 128 PHE B O 1
ATOM 2245 N N . SER B 1 129 ? -4.75 16.156 -2.729 1 86.38 129 SER B N 1
ATOM 2246 C CA . SER B 1 129 ? -5.98 16.797 -3.166 1 86.38 129 SER B CA 1
ATOM 2247 C C . SER B 1 129 ? -7.164 16.375 -2.299 1 86.38 129 SER B C 1
ATOM 2249 O O . SER B 1 129 ? -7.992 17.219 -1.925 1 86.38 129 SER B O 1
ATOM 2251 N N . ASP B 1 130 ? -7.254 15.188 -1.936 1 84.81 130 ASP B N 1
ATOM 2252 C CA . ASP B 1 130 ? -8.375 14.695 -1.143 1 84.81 130 ASP B CA 1
ATOM 2253 C C . ASP B 1 130 ? -8.367 15.305 0.258 1 84.81 130 ASP B C 1
ATOM 2255 O O . ASP B 1 130 ? -9.43 15.617 0.81 1 84.81 130 ASP B O 1
ATOM 2259 N N . LEU B 1 131 ? -7.191 15.531 0.781 1 91.12 131 LEU B N 1
ATOM 2260 C CA . LEU B 1 131 ? -7.09 16.062 2.133 1 91.12 131 LEU B CA 1
ATOM 2261 C C . LEU B 1 131 ? -7.344 17.578 2.137 1 91.12 131 LEU B C 1
ATOM 2263 O O . LEU B 1 131 ? -7.762 18.125 3.152 1 91.12 131 LEU B O 1
ATOM 2267 N N . GLU B 1 132 ? -7.117 18.219 1.021 1 89 132 GLU B N 1
ATOM 2268 C CA . GLU B 1 132 ? -7.352 19.656 0.899 1 89 132 GLU B CA 1
ATOM 2269 C C . GLU B 1 132 ? -8.828 19.984 1.104 1 89 132 GLU B C 1
ATOM 2271 O O . GLU B 1 132 ? -9.164 21.109 1.507 1 89 132 GLU B O 1
ATOM 2276 N N . GLU B 1 133 ? -9.578 19.062 0.854 1 85.56 133 GLU B N 1
ATOM 2277 C CA . GLU B 1 133 ? -11.008 19.281 1.057 1 85.56 133 GLU B CA 1
ATOM 2278 C C . GLU B 1 133 ? -11.461 18.75 2.41 1 85.56 133 GLU B C 1
ATOM 2280 O O . GLU B 1 133 ? -12.266 19.375 3.098 1 85.56 133 GLU B O 1
ATOM 2285 N N . THR B 1 134 ? -10.953 17.688 2.795 1 87.25 134 THR B N 1
ATOM 2286 C CA . THR B 1 134 ? -11.383 16.969 3.986 1 87.25 134 THR B CA 1
ATOM 2287 C C . THR B 1 134 ? -11.016 17.734 5.25 1 87.25 134 THR B C 1
ATOM 2289 O O . THR B 1 134 ? -11.844 17.891 6.148 1 87.25 134 THR B O 1
ATOM 2292 N N . ILE B 1 135 ? -9.859 18.328 5.277 1 89.94 135 ILE B N 1
ATOM 2293 C CA . ILE B 1 135 ? -9.375 18.969 6.5 1 89.94 135 ILE B CA 1
ATOM 2294 C C . ILE B 1 135 ? -10.156 20.266 6.75 1 89.94 135 ILE B C 1
ATOM 2296 O O . ILE B 1 135 ? -10.656 20.484 7.852 1 89.94 135 ILE B O 1
ATOM 2300 N N . PRO B 1 136 ? -10.344 21.094 5.73 1 86.38 136 PRO B N 1
ATOM 2301 C CA . PRO B 1 136 ? -11.148 22.312 5.957 1 86.38 136 PRO B CA 1
ATOM 2302 C C . PRO B 1 136 ? -12.57 22 6.414 1 86.38 136 PRO B C 1
ATOM 2304 O O . PRO B 1 136 ? -13.117 22.703 7.266 1 86.38 136 PRO B O 1
ATOM 2307 N N . GLU B 1 137 ? -13.094 20.984 5.867 1 86.31 137 GLU B N 1
ATOM 2308 C CA . GLU B 1 137 ? -14.43 20.578 6.297 1 86.31 137 GLU B CA 1
ATOM 2309 C C . GLU B 1 137 ? -14.438 20.188 7.77 1 86.31 137 GLU B C 1
ATOM 2311 O O . GLU B 1 137 ? -15.359 20.547 8.508 1 86.31 137 GLU B O 1
ATOM 2316 N N . PHE B 1 138 ? -13.547 19.5 8.156 1 85.69 138 PHE B N 1
ATOM 2317 C CA . PHE B 1 138 ? -13.398 19.109 9.555 1 85.69 138 PHE B CA 1
ATOM 2318 C C . PHE B 1 138 ? -13.25 20.344 10.445 1 85.69 138 PHE B C 1
ATOM 2320 O O . PHE B 1 138 ? -13.859 20.406 11.516 1 85.69 138 PHE B O 1
ATOM 2327 N N . LEU B 1 139 ? -12.445 21.281 10.023 1 86 139 LEU B N 1
ATOM 2328 C CA . LEU B 1 139 ? -12.227 22.516 10.789 1 86 139 LEU B CA 1
ATOM 2329 C C . LEU B 1 139 ? -13.516 23.312 10.922 1 86 139 LEU B C 1
ATOM 2331 O O . LEU B 1 139 ? -13.82 23.844 11.992 1 86 139 LEU B O 1
ATOM 2335 N N . LYS B 1 140 ? -14.25 23.328 9.859 1 85.12 140 LYS B N 1
ATOM 2336 C CA . LYS B 1 140 ? -15.516 24.047 9.844 1 85.12 140 LYS B CA 1
ATOM 2337 C C . LYS B 1 140 ? -16.5 23.469 10.852 1 85.12 140 LYS B C 1
ATOM 2339 O O . LYS B 1 140 ? -17.172 24.203 11.578 1 85.12 140 LYS B O 1
ATOM 2344 N N . VAL B 1 141 ? -16.438 22.219 10.938 1 84 141 VAL B N 1
ATOM 2345 C CA . VAL B 1 141 ? -17.422 21.516 11.766 1 84 141 VAL B CA 1
ATOM 2346 C C . VAL B 1 141 ? -16.969 21.516 13.227 1 84 141 VAL B C 1
ATOM 2348 O O . VAL B 1 141 ? -17.781 21.688 14.133 1 84 141 VAL B O 1
ATOM 2351 N N . ASN B 1 142 ? -15.703 21.438 13.484 1 82.56 142 ASN B N 1
ATOM 2352 C CA . ASN B 1 142 ? -15.234 21.172 14.836 1 82.56 142 ASN B CA 1
ATOM 2353 C C . ASN B 1 142 ? -14.656 22.422 15.484 1 82.56 142 ASN B C 1
ATOM 2355 O O . ASN B 1 142 ? -14.672 22.562 16.703 1 82.56 142 ASN B O 1
ATOM 2359 N N . PHE B 1 143 ? -14.242 23.344 14.719 1 78.06 143 PHE B N 1
ATOM 2360 C CA . PHE B 1 143 ? -13.531 24.469 15.328 1 78.06 143 PHE B CA 1
ATOM 2361 C C . PHE B 1 143 ? -14.242 25.781 15.016 1 78.06 143 PHE B C 1
ATOM 2363 O O . PHE B 1 143 ? -14.211 26.719 15.828 1 78.06 143 PHE B O 1
ATOM 2370 N N . PHE B 1 144 ? -14.969 25.891 14 1 74.19 144 PHE B N 1
ATOM 2371 C CA . PHE B 1 144 ? -15.586 27.156 13.609 1 74.19 144 PHE B CA 1
ATOM 2372 C C . PHE B 1 144 ? -16.719 27.516 14.562 1 74.19 144 PHE B C 1
ATOM 2374 O O . PHE B 1 144 ? -16.875 28.672 14.953 1 74.19 144 PHE B O 1
ATOM 2381 N N . PRO B 1 145 ? -17.469 26.562 14.867 1 72.19 145 PRO B N 1
ATOM 2382 C CA . PRO B 1 145 ? -18.531 26.969 15.797 1 72.19 145 PRO B CA 1
ATOM 2383 C C . PRO B 1 145 ? -18 27.625 17.062 1 72.19 145 PRO B C 1
ATOM 2385 O O . PRO B 1 145 ? -18.594 28.578 17.562 1 72.19 145 PRO B O 1
ATOM 2388 N N . PHE B 1 146 ? -16.906 27.094 17.453 1 68.94 146 PHE B N 1
ATOM 2389 C CA . PHE B 1 146 ? -16.312 27.672 18.656 1 68.94 146 PHE B CA 1
ATOM 2390 C C . PHE B 1 146 ? -15.75 29.062 18.375 1 68.94 146 PHE B C 1
ATOM 2392 O O . PHE B 1 146 ? -15.883 29.969 19.188 1 68.94 146 PHE B O 1
ATOM 2399 N N . LEU B 1 147 ? -15.258 29.156 17.172 1 67.25 147 LEU B N 1
ATOM 2400 C CA . LEU B 1 147 ? -14.688 30.453 16.812 1 67.25 147 LEU B CA 1
ATOM 2401 C C . LEU B 1 147 ? -15.781 31.484 16.609 1 67.25 147 LEU B C 1
ATOM 2403 O O . LEU B 1 147 ? -15.625 32.656 17 1 67.25 147 LEU B O 1
ATOM 2407 N N . LYS B 1 148 ? -16.859 31.078 15.992 1 68.31 148 LYS B N 1
ATOM 2408 C CA . LYS B 1 148 ? -18 31.969 15.828 1 68.31 148 LYS B CA 1
ATOM 2409 C C . LYS B 1 148 ? -18.578 32.375 17.188 1 68.31 148 LYS B C 1
ATOM 2411 O O . LYS B 1 148 ? -18.938 33.562 17.391 1 68.31 148 LYS B O 1
ATOM 2416 N N . PHE B 1 149 ? -18.562 31.453 18 1 65.81 149 PHE B N 1
ATOM 2417 C CA . PHE B 1 149 ? -19.047 31.734 19.344 1 65.81 149 PHE B CA 1
ATOM 2418 C C . PHE B 1 149 ? -18.156 32.75 20.031 1 65.81 149 PHE B C 1
ATOM 2420 O O . PHE B 1 149 ? -18.656 33.688 20.672 1 65.81 149 PHE B O 1
ATOM 2427 N N . LEU B 1 150 ? -16.906 32.625 19.812 1 65.31 150 LEU B N 1
ATOM 2428 C CA . LEU B 1 150 ? -15.969 33.531 20.438 1 65.31 150 LEU B CA 1
ATOM 2429 C C . LEU B 1 150 ? -16.062 34.938 19.812 1 65.31 150 LEU B C 1
ATOM 2431 O O . LEU B 1 150 ? -15.969 35.938 20.516 1 65.31 150 LEU B O 1
ATOM 2435 N N . SER B 1 151 ? -16.312 34.906 18.547 1 69.44 151 SER B N 1
ATOM 2436 C CA . SER B 1 151 ? -16.422 36.188 17.859 1 69.44 151 SER B CA 1
ATOM 2437 C C . SER B 1 151 ? -17.703 36.938 18.234 1 69.44 151 SER B C 1
ATOM 2439 O O . SER B 1 151 ? -17.703 38.156 18.359 1 69.44 151 SER B O 1
ATOM 2441 N N . VAL B 1 152 ? -18.734 36.281 18.562 1 70.94 152 VAL B N 1
ATOM 2442 C CA . VAL B 1 152 ? -20 36.906 18.922 1 70.94 152 VAL B CA 1
ATOM 2443 C C . VAL B 1 152 ? -19.938 37.406 20.375 1 70.94 152 VAL B C 1
ATOM 2445 O O . VAL B 1 152 ? -20.594 38.375 20.75 1 70.94 152 VAL B O 1
ATOM 2448 N N . TYR B 1 153 ? -19.125 36.75 21.109 1 67.06 153 TYR B N 1
ATOM 2449 C CA . TYR B 1 153 ? -19.094 37.062 22.531 1 67.06 153 TYR B CA 1
ATOM 2450 C C . TYR B 1 153 ? -17.906 37.969 22.859 1 67.06 153 TYR B C 1
ATOM 2452 O O . TYR B 1 153 ? -17.719 38.375 24 1 67.06 153 TYR B O 1
ATOM 2460 N N . THR B 1 154 ? -17.094 38.188 21.875 1 55.75 154 THR B N 1
ATOM 2461 C CA . THR B 1 154 ? -16.078 39.188 22.125 1 55.75 154 THR B CA 1
ATOM 2462 C C . THR B 1 154 ? -16.438 40.5 21.422 1 55.75 154 THR B C 1
ATOM 2464 O O . THR B 1 154 ? -17.031 40.5 20.359 1 55.75 154 THR B O 1
#

Solvent-accessible surface area (backbone atoms only — not comparable to full-atom values): 17666 Å² total; per-residue (Å²): 136,86,79,75,74,77,75,76,75,79,80,73,75,71,71,73,71,64,75,50,53,55,52,70,48,34,49,47,46,49,50,39,49,29,60,46,57,77,27,65,73,79,38,63,30,30,39,32,25,76,94,42,79,42,45,35,42,63,59,60,44,29,55,70,19,63,46,46,24,39,64,58,70,68,46,82,66,73,68,82,48,55,65,46,75,47,73,100,44,62,45,70,32,46,53,54,50,52,46,25,67,38,54,30,51,81,77,61,87,83,49,54,69,69,48,53,52,50,32,52,56,47,31,62,71,38,54,38,68,70,52,62,53,51,50,56,51,48,43,52,69,70,45,37,59,58,48,52,50,48,56,73,73,94,137,84,81,77,74,78,77,77,74,80,81,75,76,71,73,73,73,66,75,48,52,56,53,68,50,36,49,49,46,49,50,39,48,29,60,46,57,77,26,65,71,79,38,63,30,31,40,32,26,77,94,41,80,42,44,35,42,64,59,61,44,29,54,69,20,64,46,45,27,40,63,59,70,67,45,82,66,72,68,83,49,54,64,47,75,48,76,98,44,62,46,68,30,45,53,54,49,51,46,23,68,38,53,30,50,81,77,62,88,83,49,54,70,70,47,53,52,48,31,53,55,46,30,62,72,38,54,37,68,71,53,64,53,51,50,55,52,49,42,53,69,71,44,38,60,59,48,52,50,48,56,72,73,94

Nearest PDB structures (foldseek):
  4eoz-assembly2_A  TM=9.007E-01  e=6.528E-10  Homo sapiens
  8h3f-assembly1_M  TM=9.041E-01  e=2.593E-09  Homo sapiens
  8h3r-assembly1_B  TM=8.834E-01  e=3.372E-09  Homo sapiens
  8k8t-assembly1_L  TM=7.659E-01  e=6.481E-08  Homo sapiens
  3htm-assembly1_B  TM=5.992E-01  e=3.372E-09  Homo sapiens

Organism: Meloidogyne incognita (NCBI:txid6306)

Radius of gyration: 25.58 Å; Cα contacts (8 Å, |Δi|>4): 344; chains: 2; bounding box: 78×81×78 Å